Protein 3PQI (pdb70)

Sequence (202 aa):
HTSLPVRVIGVDYGSKTVTLESIVKNTEIDYPTFHDVPFMVNGGGTGRISFPIKAGDIGVVVFSSSGTLIQPCGLYPACFIPKIATATDSSEEVDSEKVIISNNKQTYASFDPNGNISVYNTQGMKIDMTPNS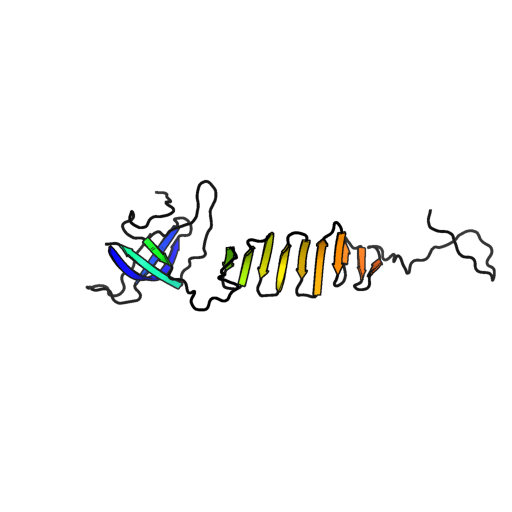IVLTDAGGGKLTLQGGTMTYKGGTVNLNGLTITPDGRMTDSGGIGLHTHTHPVRGVETGGSTVTSDKPN

Secondary structure (DSSP, 8-state):
-EEEEEEEEEEETTTTEEEEEESS-----SS-EEEEEEB--EEETTEEE-----TT-EEEEEE------S--TTTSS-EEEE----TT--TTTS-SS-EEEEETTTEEEEE-TTS-EEEEETTS-EEEEETTEEEEEETTTEEEEEETTEEEEESS-EEETTEEE-TTS-EE-TTS-BTTT------S----S------S--

Foldseek 3Di:
DDKAKWFFQFADPFQQFTKIWGPAAPVVPGIDIDGRAHEAFADDDPDGDDDDDGGGFIWMKDACVHDDDRHCPPPDRIHTDGDDDPPPPDCQQPPDFWDWDDDPQFWIWIDGPQAKIWTDGPLFFIFITHPFKTKTDDPVFKIWIDGPNDTDIAGAWDDDPQWIAGNVGWTAHNVRRTPVPDDDDDDDDDDDDDDDDDDDDD

Organism: NCBI:txid948870

Solvent-accessible surface area: 15219 Å² total; per-residue (Å²): 187,59,60,29,52,0,90,2,82,24,33,57,143,65,63,33,12,0,35,0,55,0,56,68,140,53,168,214,110,62,114,18,57,35,124,106,5,20,15,102,22,51,32,57,86,149,39,150,103,94,127,88,21,125,58,53,46,75,0,36,0,43,46,110,170,110,72,76,89,82,88,2,40,87,112,98,113,19,4,2,81,50,152,136,102,79,112,114,48,52,86,84,25,89,47,116,115,91,101,36,105,46,80,125,87,81,73,9,19,8,86,28,84,102,41,55,57,21,67,41,43,72,110,26,84,84,100,25,80,47,103,104,12,68,27,68,26,66,62,74,53,7,98,52,30,75,83,72,88,86,136,74,96,152,20,30,86,38,97,105,156,34,52,44,52,57,81,109,54,129,50,40,50,88,65,52,102,2,130,90,92,78,119,141,122,118,217,82,112,152,124,72,87,107,128,142,126,109,131,175,125,207

Nearest PDB structures (foldseek):
  3pqi-assembly1_A  TM=1.005E+00  e=4.723E-37  Bacteriophage sp.
  3pqh-assembly1_A  TM=1.001E+00  e=1.705E-16  Bacteriophage sp.
  4bxq-assembly1_A  TM=5.648E-01  e=5.176E-02  Danio rerio
  4bxp-assembly1_A  TM=5.514E-01  e=8.672E-02  Danio rerio
  4ld3-assembly1_A  TM=6.569E-01  e=1.881E-01  Danio rerio

Structure (mmCIF, N/CA/C/O backbone):
data_3PQI
#
_entry.id   3PQI
#
_cell.length_a   65.144
_cell.length_b   65.144
_cell.length_c   329.375
_cell.angle_alpha   90.00
_cell.angle_beta   90.00
_cell.angle_gamma   120.00
#
_symmetry.space_group_name_H-M   'H 3 2'
#
loop_
_entity.id
_entity.type
_entity.pdbx_description
1 polymer 'gene product 138'
2 non-polymer 'FE (III) ION'
3 non-polymer 'POTASSIUM ION'
4 water water
#
loop_
_atom_site.group_PDB
_atom_site.id
_atom_site.type_symbol
_atom_site.label_atom_id
_atom_site.label_alt_id
_atom_site.label_comp_id
_atom_site.label_asym_id
_atom_site.label_entity_id
_atom_site.label_seq_id
_atom_site.pdbx_PDB_ins_code
_atom_site.Cartn_x
_atom_site.Cartn_y
_atom_site.Cartn_z
_atom_site.occupancy
_atom_sit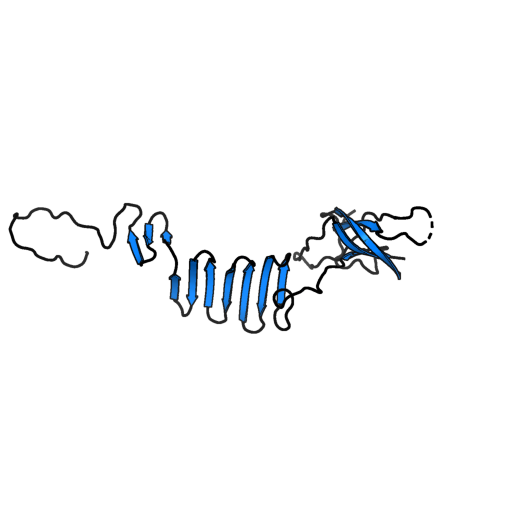e.B_iso_or_equiv
_atom_site.auth_seq_id
_atom_site.auth_comp_id
_atom_site.auth_asym_id
_atom_site.auth_atom_id
_atom_site.pdbx_PDB_model_num
ATOM 1 N N . HIS A 1 24 ? -7.509 -0.714 143.332 1.00 109.87 22 HIS A N 1
ATOM 2 C CA . HIS A 1 24 ? -8.049 -1.166 144.609 1.00 113.06 22 HIS A CA 1
ATOM 3 C C . HIS A 1 24 ? -9.269 -2.067 144.396 1.00 110.02 22 HIS A C 1
ATOM 4 O O . HIS A 1 24 ? -9.191 -3.283 144.568 1.00 108.68 22 HIS A O 1
ATOM 11 N N . THR A 1 25 ? -10.392 -1.463 144.018 1.00 106.36 23 THR A N 1
ATOM 12 C CA . THR A 1 25 ? -11.618 -2.210 143.750 1.00 100.08 23 THR A CA 1
ATOM 13 C C . THR A 1 25 ? -12.102 -1.956 142.321 1.00 90.44 23 THR A C 1
ATOM 14 O O . THR A 1 25 ? -11.826 -0.901 141.750 1.00 90.57 23 THR A O 1
ATOM 18 N N . SER A 1 26 ? -12.815 -2.919 141.743 1.00 81.14 24 SER A N 1
ATOM 19 C CA . SER A 1 26 ? -13.275 -2.786 140.361 1.00 74.65 24 SER A CA 1
ATOM 20 C C . SER A 1 26 ? -14.677 -3.349 140.132 1.00 73.87 24 SER A C 1
ATOM 21 O O . SER A 1 26 ? -15.225 -4.055 140.979 1.00 70.55 24 SER A O 1
ATOM 24 N N . LEU A 1 27 ? -15.247 -3.028 138.973 1.00 73.42 25 LEU A N 1
ATOM 25 C CA . LEU A 1 27 ? -16.592 -3.473 138.619 1.00 71.21 25 LEU A CA 1
ATOM 26 C C . LEU A 1 27 ? -16.742 -3.711 137.120 1.00 61.84 25 LEU A C 1
ATOM 27 O O . LEU A 1 27 ? -16.129 -3.017 136.312 1.00 55.90 25 LEU A O 1
ATOM 32 N N . PRO A 1 28 ? -17.562 -4.706 136.748 1.00 61.04 26 PRO A N 1
ATOM 33 C CA . PRO A 1 28 ? -17.915 -4.955 135.348 1.00 59.21 26 PRO A CA 1
ATOM 34 C C . PRO A 1 28 ? -18.813 -3.829 134.863 1.00 59.28 26 PRO A C 1
ATOM 35 O O . PRO A 1 28 ? -19.692 -3.390 135.603 1.00 63.42 26 PRO A O 1
ATOM 39 N N . VAL A 1 29 ? -18.603 -3.361 133.640 1.00 55.77 27 VAL A N 1
ATOM 40 C CA . VAL A 1 29 ? -19.287 -2.155 133.211 1.00 55.31 27 VAL A CA 1
ATOM 41 C C . VAL A 1 29 ? -19.625 -2.125 131.724 1.00 57.79 27 VAL A C 1
ATOM 42 O O . VAL A 1 29 ? -19.014 -2.822 130.910 1.00 52.63 27 VAL A O 1
ATOM 46 N N . ARG A 1 30 ? -20.618 -1.305 131.397 1.00 61.18 28 ARG A N 1
ATOM 47 C CA . ARG A 1 30 ? -21.071 -1.099 130.033 1.00 58.45 28 ARG A CA 1
ATOM 48 C C . ARG A 1 30 ? -20.831 0.355 129.647 1.00 58.73 28 ARG A C 1
ATOM 49 O O . ARG A 1 30 ? -21.061 1.263 130.448 1.00 59.85 28 ARG A O 1
ATOM 57 N N . VAL A 1 31 ? -20.363 0.579 128.424 1.00 56.12 29 VAL A N 1
ATOM 58 C CA . VAL A 1 31 ? -20.155 1.937 127.940 1.00 56.38 29 VAL A CA 1
ATOM 59 C C . VAL A 1 31 ? -21.472 2.538 127.462 1.00 59.37 29 VAL A C 1
ATOM 60 O O . VAL A 1 31 ? -22.039 2.097 126.461 1.00 56.30 29 VAL A O 1
ATOM 64 N N . ILE A 1 32 ? -21.958 3.538 128.189 1.00 62.99 30 ILE A N 1
ATOM 65 C CA . ILE A 1 32 ? -23.164 4.253 127.793 1.00 67.38 30 ILE A CA 1
ATOM 66 C C . ILE A 1 32 ? -22.847 5.238 126.677 1.00 71.58 30 ILE A C 1
ATOM 67 O O . ILE A 1 32 ? -23.522 5.274 125.647 1.00 76.22 30 ILE A O 1
ATOM 72 N N . GLY A 1 33 ? -21.816 6.045 126.897 1.00 68.68 31 GLY A N 1
ATOM 73 C CA . GLY A 1 33 ? -21.391 7.026 125.919 1.00 67.52 31 GLY A CA 1
ATOM 74 C C . GLY A 1 33 ? -19.895 7.241 125.966 1.00 68.05 31 GLY A C 1
ATOM 75 O O . GLY A 1 33 ? -19.244 6.904 126.955 1.00 64.13 31 GLY A O 1
ATOM 76 N N . VAL A 1 34 ? -19.349 7.801 124.891 1.00 71.95 32 VAL A N 1
ATOM 77 C CA . VAL A 1 34 ? -17.922 8.094 124.815 1.00 67.97 32 VAL A CA 1
ATOM 78 C C . VAL A 1 34 ? -17.670 9.554 124.454 1.00 66.41 32 VAL A C 1
ATOM 79 O O . VAL A 1 34 ? -18.377 10.132 123.630 1.00 65.85 32 VAL A O 1
ATOM 83 N N . ASP A 1 35 ? -16.655 10.140 125.081 1.00 70.11 33 ASP A N 1
ATOM 84 C CA . ASP A 1 35 ? -16.204 11.483 124.747 1.00 71.79 33 ASP A CA 1
ATOM 85 C C . ASP A 1 35 ? -14.915 11.375 123.941 1.00 68.84 33 ASP A C 1
ATOM 86 O O . ASP A 1 35 ? -13.830 11.231 124.504 1.00 63.68 33 ASP A O 1
ATOM 91 N N . TYR A 1 36 ? -15.044 11.442 122.619 1.00 68.07 34 TYR A N 1
ATOM 92 C CA . TYR A 1 36 ? -13.917 11.216 121.717 1.00 67.25 34 TYR A CA 1
A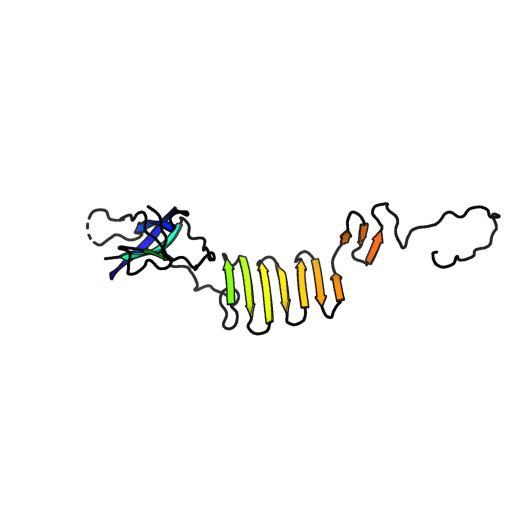TOM 93 C C . TYR A 1 36 ? -12.900 12.358 121.703 1.00 76.49 34 TYR A C 1
ATOM 94 O O . TYR A 1 36 ? -11.839 12.249 121.088 1.00 79.63 34 TYR A O 1
ATOM 103 N N . GLY A 1 37 ? -13.225 13.450 122.385 1.00 79.17 35 GLY A N 1
ATOM 104 C CA . GLY A 1 37 ? -12.305 14.566 122.498 1.00 81.41 35 GLY A CA 1
ATOM 105 C C . GLY A 1 37 ? -11.489 14.509 123.775 1.00 79.87 35 GLY A C 1
ATOM 106 O O . GLY A 1 37 ? -10.280 14.746 123.766 1.00 76.39 35 GLY A O 1
ATOM 107 N N . SER A 1 38 ? -12.157 14.182 124.878 1.00 77.21 36 SER A N 1
ATOM 108 C CA . SER A 1 38 ? -11.526 14.173 126.194 1.00 72.85 36 SER A CA 1
ATOM 109 C C . SER A 1 38 ? -10.856 12.835 126.501 1.00 75.51 36 SER A C 1
ATOM 110 O O . SER A 1 38 ? -10.111 12.718 127.477 1.00 74.63 36 SER A O 1
ATOM 113 N N . LYS A 1 39 ? -11.118 11.835 125.662 1.00 75.71 37 LYS A N 1
ATOM 114 C CA . LYS A 1 39 ? -10.691 10.464 125.931 1.00 75.08 37 LYS A CA 1
ATOM 115 C C . LYS A 1 39 ? -11.329 9.993 127.231 1.00 72.03 37 LYS A C 1
ATOM 116 O O . LYS A 1 39 ? -10.651 9.485 128.122 1.00 73.88 37 LYS A O 1
ATOM 122 N N . THR A 1 40 ? -12.642 10.170 127.326 1.00 70.78 38 THR A N 1
ATOM 123 C CA . THR A 1 40 ? -13.380 9.874 128.544 1.00 69.39 38 THR A CA 1
ATOM 124 C C . THR A 1 40 ? -14.649 9.093 128.202 1.00 69.50 38 THR A C 1
ATOM 125 O O . THR A 1 40 ? -15.184 9.231 127.104 1.00 74.49 38 THR A O 1
ATOM 129 N N . VAL A 1 41 ? -15.123 8.264 129.130 1.00 66.09 39 VAL A N 1
ATOM 130 C CA . VAL A 1 41 ? -16.341 7.488 128.895 1.00 64.49 39 VAL A CA 1
ATOM 131 C C . VAL A 1 41 ? -17.383 7.661 129.994 1.00 64.09 39 VAL A C 1
ATOM 132 O O . VAL A 1 41 ? -17.077 8.115 131.097 1.00 67.84 39 VAL A O 1
ATOM 136 N N . THR A 1 42 ? -18.620 7.298 129.672 1.00 59.19 40 THR A N 1
ATOM 137 C CA . THR A 1 42 ? -19.684 7.212 130.658 1.00 58.68 40 THR A CA 1
ATOM 138 C C . THR A 1 42 ? -20.050 5.743 130.845 1.00 60.99 40 THR A C 1
ATOM 139 O O . THR A 1 42 ? -20.328 5.027 129.881 1.00 60.53 40 THR A O 1
ATOM 143 N N . LEU A 1 43 ? -20.042 5.297 132.094 1.00 60.65 41 LEU A N 1
ATOM 144 C CA . LEU A 1 43 ? -20.143 3.878 132.386 1.00 58.09 41 LEU A CA 1
ATOM 145 C C . LEU A 1 43 ? -21.356 3.542 133.247 1.00 67.38 41 LEU A C 1
ATOM 146 O O . LEU A 1 43 ? -21.805 4.351 134.060 1.00 71.32 41 LEU A O 1
ATOM 151 N N . GLU A 1 44 ? -21.886 2.339 133.053 1.00 68.55 42 GLU A N 1
ATOM 152 C CA . GLU A 1 44 ? -22.973 1.839 133.883 1.00 70.96 42 GLU A CA 1
ATOM 153 C C . GLU A 1 44 ? -22.675 0.418 134.363 1.00 70.53 42 GLU A C 1
ATOM 154 O O . GLU A 1 44 ? -22.457 -0.494 133.559 1.00 63.97 42 GLU A O 1
ATOM 160 N N . SER A 1 45 ? -22.652 0.245 135.680 1.00 71.58 43 SER A N 1
ATOM 161 C CA . SER A 1 45 ? -22.448 -1.065 136.280 1.00 72.04 43 SER A CA 1
ATOM 162 C C . SER A 1 45 ? -23.454 -2.056 135.706 1.00 71.72 43 SER A C 1
ATOM 163 O O . SER A 1 45 ? -24.631 -1.730 135.538 1.00 73.11 43 SER A O 1
ATOM 166 N N . ILE A 1 46 ? -22.993 -3.262 135.390 1.00 68.67 44 ILE A N 1
ATOM 167 C CA . ILE A 1 46 ? -23.883 -4.275 134.836 1.00 70.53 44 ILE A CA 1
ATOM 168 C C . ILE A 1 46 ? -24.384 -5.240 135.909 1.00 64.84 44 ILE A C 1
ATOM 169 O O . ILE A 1 46 ? -25.315 -6.015 135.675 1.00 58.43 44 ILE A O 1
ATOM 174 N N . VAL A 1 47 ? -23.763 -5.184 137.084 1.00 61.21 45 VAL A N 1
ATOM 175 C CA . VAL A 1 47 ? -24.234 -5.945 138.235 1.00 67.68 45 VAL A CA 1
ATOM 176 C C . VAL A 1 47 ? -24.614 -4.994 139.364 1.00 70.50 45 VAL A C 1
ATOM 177 O O . VAL A 1 47 ? -24.253 -3.817 139.340 1.00 65.31 45 VAL A O 1
ATOM 181 N N . LYS A 1 48 ? -25.346 -5.509 140.348 1.00 72.47 46 LYS A N 1
ATOM 182 C CA . LYS A 1 48 ? -25.777 -4.708 141.488 1.00 73.54 46 LYS A CA 1
ATOM 183 C C . LYS A 1 48 ? -24.614 -4.455 142.447 1.00 82.10 46 LYS A C 1
ATOM 184 O O . LYS A 1 48 ? -23.937 -5.390 142.873 1.00 82.51 46 LYS A O 1
ATOM 190 N N . ASN A 1 49 ? -24.391 -3.188 142.787 1.00 92.46 47 ASN A N 1
ATOM 191 C CA . ASN A 1 49 ? -23.273 -2.799 143.646 1.00 100.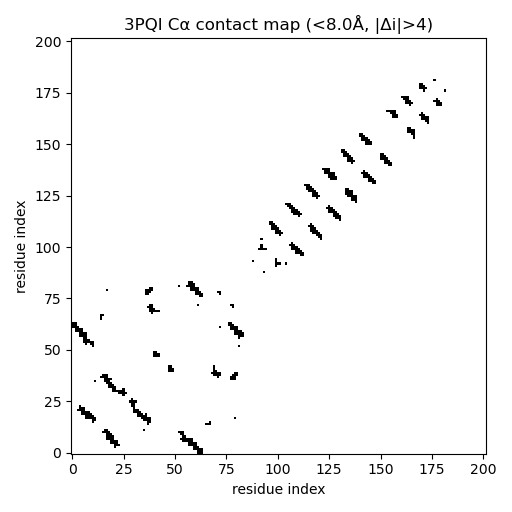75 47 ASN A CA 1
ATOM 192 C C . ASN A 1 49 ? -23.543 -3.028 145.134 1.00 103.49 47 ASN A C 1
ATOM 193 O O . ASN A 1 49 ? -24.648 -2.775 145.618 1.00 101.31 47 ASN A O 1
ATOM 198 N N . THR A 1 50 ? -22.521 -3.501 145.847 1.00 106.53 48 THR A N 1
ATOM 199 C CA . THR A 1 50 ? -22.593 -3.736 147.291 1.00 106.37 48 THR A CA 1
ATOM 200 C C . THR A 1 50 ? -23.966 -4.212 147.754 1.00 106.25 48 THR A C 1
ATOM 201 O O . THR A 1 50 ? -24.485 -3.742 148.766 1.00 107.55 48 THR A O 1
ATOM 205 N N . GLU A 1 56 ? -28.051 1.080 148.159 1.00 129.89 54 GLU A N 1
ATOM 206 C CA . GLU A 1 56 ? -28.681 2.296 147.660 1.00 132.01 54 GLU A CA 1
ATOM 207 C C . GLU A 1 56 ? -28.169 2.641 146.257 1.00 135.22 54 GLU A C 1
ATOM 208 O O . GLU A 1 56 ? -26.983 2.921 146.080 1.00 136.90 54 GLU A O 1
ATOM 214 N N . ILE A 1 57 ? -29.080 2.595 145.282 1.00 133.77 55 ILE A N 1
ATOM 215 C CA . ILE A 1 57 ? -28.829 2.895 143.859 1.00 128.12 55 ILE A CA 1
ATOM 216 C C . ILE A 1 57 ? -28.956 1.663 142.949 1.00 120.75 55 ILE A C 1
ATOM 217 O O . ILE A 1 57 ? -29.736 1.675 141.994 1.00 120.41 55 ILE A O 1
ATOM 222 N N . ASP A 1 58 ? -28.194 0.613 143.257 1.00 112.84 56 ASP A N 1
ATOM 223 C CA . ASP A 1 58 ? -28.177 -0.644 142.493 1.00 104.61 56 ASP A CA 1
ATOM 224 C C . ASP A 1 58 ? -27.238 -0.646 141.279 1.00 91.69 56 ASP A C 1
ATOM 225 O O . ASP A 1 58 ? -26.258 -1.389 141.260 1.00 89.80 56 ASP A O 1
ATOM 230 N N . TYR A 1 59 ? -27.537 0.168 140.270 1.00 84.05 57 TYR A N 1
ATOM 231 C CA . TYR A 1 59 ? -26.683 0.256 139.084 1.00 76.83 57 TYR A CA 1
ATOM 232 C C . TYR A 1 59 ? -26.035 1.630 138.963 1.00 75.96 57 TYR A C 1
ATOM 233 O O . TYR A 1 59 ? -26.515 2.487 138.221 1.00 78.97 57 TYR A O 1
ATOM 242 N N . PRO A 1 60 ? -24.931 1.839 139.693 1.00 73.84 58 PRO A N 1
ATOM 243 C CA . PRO A 1 60 ? -24.217 3.121 139.729 1.00 78.28 58 PRO A CA 1
ATOM 244 C C . PRO A 1 60 ? -23.615 3.511 138.380 1.00 78.12 58 PRO A C 1
ATOM 245 O O . PRO A 1 60 ? -23.184 2.648 137.612 1.00 72.57 58 PRO A O 1
ATOM 249 N N . THR A 1 61 ? -23.593 4.812 138.105 1.00 75.25 59 THR A N 1
ATOM 250 C CA . THR A 1 61 ? -23.019 5.336 136.873 1.00 74.40 59 THR A CA 1
ATOM 251 C C . THR A 1 61 ? -21.749 6.129 137.172 1.00 75.11 59 THR A C 1
ATOM 252 O O . THR A 1 61 ? -21.594 6.681 138.261 1.00 79.42 59 THR A O 1
ATOM 256 N N . PHE A 1 62 ? -20.837 6.167 136.207 1.00 72.18 60 PHE A N 1
ATOM 257 C CA . PHE A 1 62 ? -19.573 6.872 136.371 1.00 69.76 60 PHE A CA 1
ATOM 258 C C . PHE A 1 62 ? -19.341 7.790 135.179 1.00 68.83 60 PHE A C 1
ATOM 259 O O . PHE A 1 62 ? -19.495 7.378 134.029 1.00 69.12 60 PHE A O 1
ATOM 267 N N . HIS A 1 63 ? -18.970 9.035 135.457 1.00 69.28 61 HIS A N 1
ATOM 268 C CA . HIS A 1 63 ? -18.865 10.045 134.410 1.00 72.58 61 HIS A CA 1
ATOM 269 C C . HIS A 1 63 ? -17.443 10.558 134.216 1.00 73.56 61 HIS A C 1
ATOM 270 O O . HIS A 1 63 ? -16.623 10.536 135.136 1.00 69.90 61 HIS A O 1
ATOM 277 N N . ASP A 1 64 ? -17.170 11.020 133.000 1.00 74.38 62 ASP A N 1
ATOM 278 C CA . ASP A 1 64 ? -15.869 11.566 132.633 1.00 75.98 62 ASP A CA 1
ATOM 279 C C . ASP A 1 64 ? -14.713 10.712 133.147 1.00 72.99 62 ASP A C 1
ATOM 280 O O . ASP A 1 64 ? -13.717 11.232 133.652 1.00 72.73 62 ASP A O 1
ATOM 285 N N . VAL A 1 65 ? -14.854 9.397 133.008 1.00 66.46 63 VAL A N 1
ATOM 286 C CA . VAL A 1 65 ? -13.797 8.474 133.398 1.00 66.21 63 VAL A CA 1
ATOM 287 C C . VAL A 1 65 ? -12.917 8.123 132.199 1.00 70.82 63 VAL A C 1
ATOM 288 O O . VAL A 1 65 ? -13.417 7.709 131.155 1.00 71.77 63 VAL A O 1
ATOM 292 N N . PRO A 1 66 ? -11.597 8.306 132.351 1.00 72.29 64 PRO A N 1
ATOM 293 C CA . PRO A 1 66 ? -10.629 8.196 131.256 1.00 72.58 64 PRO A CA 1
ATOM 294 C C . PRO A 1 66 ? -10.182 6.766 130.976 1.00 73.79 64 PRO A C 1
ATOM 295 O O . PRO A 1 66 ? -10.486 5.848 131.738 1.00 74.58 64 PRO A O 1
ATOM 299 N N . PHE A 1 67 ? -9.446 6.596 129.882 1.00 72.65 65 PHE A N 1
ATOM 300 C CA . PHE A 1 67 ? -8.898 5.300 129.506 1.00 70.35 65 PHE A CA 1
ATOM 301 C C . PHE A 1 67 ? -7.515 5.456 128.875 1.00 72.93 65 PHE A C 1
ATOM 302 O O . PHE A 1 67 ? -7.150 6.541 128.423 1.00 77.24 65 PHE A O 1
ATOM 310 N N . MET A 1 68 ? -6.751 4.368 128.852 1.00 72.74 66 MET A N 1
ATOM 311 C CA . MET A 1 68 ? -5.420 4.377 128.255 1.00 65.08 66 MET A CA 1
ATOM 312 C C . MET A 1 68 ? -5.468 4.549 126.738 1.00 66.82 66 MET A C 1
ATOM 313 O O . MET A 1 68 ? -6.237 3.878 126.049 1.00 69.62 66 MET A O 1
ATOM 318 N N . VAL A 1 69 ? -4.636 5.448 126.221 1.00 66.52 67 VAL A N 1
ATOM 319 C CA . VAL A 1 69 ? -4.454 5.575 124.779 1.00 67.51 67 VAL A CA 1
ATOM 320 C C . VAL A 1 69 ? -2.996 5.333 124.413 1.00 65.91 67 VAL A C 1
ATOM 321 O O . VAL A 1 69 ? -2.099 5.565 125.222 1.00 65.45 67 VAL A O 1
ATOM 325 N N . ASN A 1 70 ? -2.760 4.846 123.201 1.00 69.73 68 ASN A N 1
ATOM 326 C CA . ASN A 1 70 ? -1.397 4.619 122.740 1.00 69.30 68 ASN A CA 1
ATOM 327 C C . ASN A 1 70 ? -0.872 5.813 121.949 1.00 63.50 68 ASN A C 1
ATOM 328 O O . ASN A 1 70 ? -1.498 6.265 120.989 1.00 48.46 68 ASN A O 1
ATOM 333 N N . GLY A 1 71 ? 0.276 6.333 122.367 1.00 54.09 69 GLY A N 1
ATOM 334 C CA . GLY A 1 71 ? 0.876 7.459 121.685 1.00 53.82 69 GLY A CA 1
ATOM 335 C C . GLY A 1 71 ? 2.111 8.007 122.367 1.00 55.73 69 GLY A C 1
ATOM 336 O O . GLY A 1 71 ? 2.510 7.547 123.438 1.00 55.19 69 GLY A O 1
ATOM 337 N N . GLY A 1 72 ? 2.713 9.003 121.727 1.00 46.95 70 GLY A N 1
ATOM 338 C CA . GLY A 1 72 ? 3.906 9.659 122.223 1.00 46.34 70 GLY A CA 1
ATOM 339 C C . GLY A 1 72 ? 4.329 10.674 121.186 1.00 55.71 70 GLY A C 1
ATOM 340 O O . GLY A 1 72 ? 4.337 10.372 119.992 1.00 47.96 70 GLY A O 1
ATOM 341 N N . GLY A 1 73 ? 4.669 11.879 121.631 1.00 54.13 71 GLY A N 1
ATOM 342 C CA . GLY A 1 73 ? 4.956 12.961 120.709 1.00 52.54 71 GLY A CA 1
ATOM 343 C C . GLY A 1 73 ? 3.720 13.248 119.882 1.00 49.04 71 GLY A C 1
ATOM 344 O O . GLY A 1 73 ? 2.604 13.220 120.401 1.00 55.19 71 GLY A O 1
ATOM 345 N N . THR A 1 74 ? 3.915 13.501 118.592 1.00 41.98 72 THR A N 1
ATOM 346 C CA . THR A 1 74 ? 2.807 13.793 117.683 1.00 44.47 72 THR A CA 1
ATOM 347 C C . THR A 1 74 ? 2.056 12.541 117.210 1.00 48.41 72 THR A C 1
ATOM 348 O O . THR A 1 74 ? 0.987 12.640 116.605 1.00 45.61 72 THR A O 1
ATOM 352 N N . GLY A 1 75 ? 2.611 11.367 117.488 1.00 49.73 73 GLY A N 1
ATOM 353 C CA . GLY A 1 75 ? 2.044 10.131 116.977 1.00 52.52 73 GLY A CA 1
ATOM 354 C C . GLY A 1 75 ? 1.075 9.436 117.913 1.00 47.71 73 GLY A C 1
ATOM 355 O O . GLY A 1 75 ? 1.097 9.653 119.124 1.00 49.30 73 GLY A O 1
ATOM 356 N N . ARG A 1 76 ? 0.217 8.591 117.354 1.00 41.99 74 ARG A N 1
ATOM 357 C CA . ARG A 1 76 ? -0.721 7.836 118.176 1.00 54.59 74 ARG A CA 1
ATOM 358 C C . ARG A 1 76 ? -1.454 6.725 117.435 1.00 50.62 74 ARG A C 1
ATOM 359 O O . ARG A 1 76 ? -1.480 6.681 116.204 1.00 49.30 74 ARG A O 1
ATOM 367 N N . ILE A 1 77 ? -2.044 5.822 118.208 1.00 52.44 75 ILE A N 1
ATOM 368 C CA . ILE A 1 77 ? -2.897 4.778 117.662 1.00 52.79 75 ILE A CA 1
ATOM 369 C C . ILE A 1 77 ? -4.235 4.774 118.385 1.00 48.04 75 ILE A C 1
ATOM 370 O O . ILE A 1 77 ? -4.303 4.558 119.597 1.00 52.06 75 ILE A O 1
ATOM 375 N N . SER A 1 78 ? -5.300 5.022 117.635 1.00 43.94 76 SER A N 1
ATOM 376 C CA . SER A 1 78 ? -6.638 5.096 118.209 1.00 42.00 76 SER A CA 1
ATOM 377 C C . SER A 1 78 ? -7.439 3.806 117.980 1.00 38.58 76 SER A C 1
ATOM 378 O O . SER A 1 78 ? -7.482 3.279 116.865 1.00 35.17 76 SER A O 1
ATOM 381 N N . PHE A 1 79 ? -8.054 3.301 119.049 1.00 40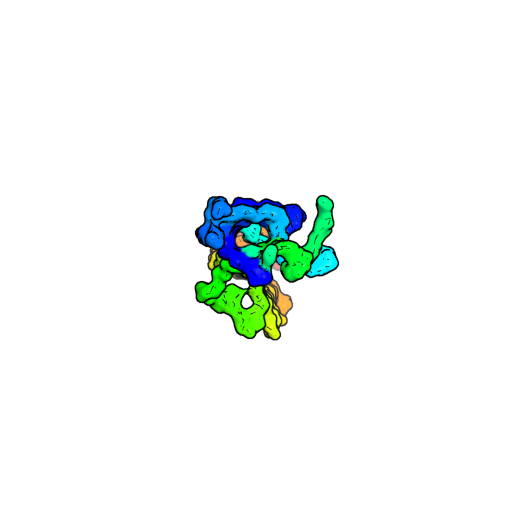.23 77 PHE A N 1
ATOM 382 C CA . PHE A 1 79 ? -8.928 2.125 118.980 1.00 43.19 77 PHE A CA 1
ATOM 383 C C . PHE A 1 79 ? -10.400 2.516 119.150 1.00 43.43 77 PHE A C 1
ATOM 384 O O . PHE A 1 79 ? -10.716 3.418 119.924 1.00 46.91 77 PHE A O 1
ATOM 392 N N . PRO A 1 80 ? -11.305 1.829 118.434 1.00 44.69 78 PRO A N 1
ATOM 393 C CA . PRO A 1 80 ? -12.727 2.197 118.375 1.00 41.28 78 PRO A CA 1
ATOM 394 C C . PRO A 1 80 ? -13.557 1.795 119.599 1.00 48.95 78 PRO A C 1
ATOM 395 O O . PRO A 1 80 ? -14.484 0.996 119.470 1.00 57.40 78 PRO A O 1
ATOM 399 N N . ILE A 1 81 ? -13.234 2.339 120.766 1.00 50.07 79 ILE A N 1
ATOM 400 C CA . ILE A 1 81 ? -14.062 2.138 121.952 1.00 51.33 79 ILE A CA 1
ATOM 401 C C . ILE A 1 81 ? -15.374 2.901 121.776 1.00 52.93 79 ILE A C 1
ATOM 402 O O . ILE A 1 81 ? -15.367 4.107 121.527 1.00 52.88 79 ILE A O 1
ATOM 407 N N . LYS A 1 82 ? -16.497 2.199 121.892 1.00 54.35 80 LYS A N 1
ATOM 408 C CA . LYS A 1 82 ? -17.794 2.818 121.627 1.00 62.87 80 LYS A CA 1
ATOM 409 C C . LYS A 1 82 ? -18.910 2.332 122.552 1.00 59.47 80 LYS A C 1
ATOM 410 O O . LYS A 1 82 ? -18.778 1.309 123.226 1.00 53.52 80 LYS A O 1
ATOM 416 N N . ALA A 1 83 ? -20.010 3.082 122.563 1.00 56.25 81 ALA A N 1
ATOM 417 C CA . ALA A 1 83 ? -21.183 2.750 123.366 1.00 50.93 81 ALA A CA 1
ATOM 418 C C . ALA A 1 83 ? -21.654 1.336 123.069 1.00 52.36 81 ALA A C 1
ATOM 419 O O . ALA A 1 83 ? -21.815 0.958 121.909 1.00 56.50 81 ALA A O 1
ATOM 421 N N . GLY A 1 84 ? -21.876 0.559 124.123 1.00 51.69 82 GLY A N 1
ATOM 422 C CA . GLY A 1 84 ? -22.248 -0.835 123.978 1.00 46.15 82 GLY A CA 1
ATOM 423 C C . GLY A 1 84 ? -21.118 -1.735 124.430 1.00 55.38 82 GLY A C 1
ATOM 424 O O . GLY A 1 84 ? -21.342 -2.876 124.834 1.00 61.45 82 GLY A O 1
ATOM 425 N N . ASP A 1 85 ? -19.898 -1.212 124.364 1.00 57.37 83 ASP A N 1
ATOM 426 C CA . ASP A 1 85 ? -18.712 -1.965 124.755 1.00 57.40 83 ASP A CA 1
ATOM 427 C C . ASP A 1 85 ? -18.715 -2.346 126.234 1.00 57.06 83 ASP A C 1
ATOM 428 O O . ASP A 1 85 ? -19.276 -1.643 127.073 1.00 53.92 83 ASP A O 1
ATOM 433 N N . ILE A 1 86 ? -18.077 -3.469 126.540 1.00 57.82 84 ILE A N 1
ATOM 434 C CA . ILE A 1 86 ? -17.939 -3.940 127.909 1.00 58.23 84 ILE A CA 1
ATOM 435 C C . ILE A 1 86 ? -16.498 -3.769 128.394 1.00 55.52 84 ILE A C 1
ATOM 436 O O . ILE A 1 86 ? -15.548 -3.767 127.602 1.00 46.26 84 ILE A O 1
ATOM 441 N N . GLY A 1 87 ? -16.340 -3.619 129.701 1.00 52.17 85 GLY A N 1
ATOM 442 C CA . GLY A 1 87 ? -15.024 -3.477 130.289 1.00 52.00 85 GLY A CA 1
ATOM 443 C C . GLY A 1 87 ? -15.111 -3.455 131.798 1.00 58.31 85 GLY A C 1
ATOM 444 O O . GLY A 1 87 ? -16.052 -3.989 132.385 1.00 56.17 85 GLY A O 1
ATOM 445 N N . VAL A 1 88 ? -14.128 -2.830 132.430 1.00 61.37 86 VAL A N 1
ATOM 446 C CA . VAL A 1 88 ? -14.098 -2.750 133.881 1.00 65.29 86 VAL A CA 1
ATOM 447 C C . VAL A 1 88 ? -13.555 -1.410 134.346 1.00 62.61 86 VAL A C 1
ATOM 448 O O . VAL A 1 88 ? -12.507 -0.962 133.888 1.00 68.14 86 VAL A O 1
ATOM 452 N N . VAL A 1 89 ? -14.276 -0.767 135.254 1.00 64.05 87 VAL A N 1
ATOM 453 C CA . VAL A 1 89 ? -13.772 0.447 135.878 1.00 69.80 87 VAL A CA 1
ATOM 454 C C . VAL A 1 89 ? -13.019 0.090 137.156 1.00 74.73 87 VAL A C 1
ATOM 455 O O . VAL A 1 89 ? -13.451 -0.770 137.930 1.00 73.97 87 VAL A O 1
ATOM 459 N N . VAL A 1 90 ? -11.882 0.745 137.363 1.00 72.43 88 VAL A N 1
ATOM 460 C CA . VAL A 1 90 ? -11.078 0.507 138.552 1.00 72.25 88 VAL A CA 1
ATOM 461 C C . VAL A 1 90 ? -10.955 1.795 139.353 1.00 74.03 88 VAL A C 1
ATOM 462 O O . VAL A 1 90 ? -10.845 2.877 138.781 1.00 68.42 88 VAL A O 1
ATOM 466 N N . PHE A 1 91 ? -10.984 1.671 140.676 1.00 88.21 89 PHE A N 1
ATOM 467 C CA . PHE A 1 91 ? -10.931 2.825 141.571 1.00 101.21 89 PHE A CA 1
ATOM 468 C C . PHE A 1 91 ? -10.661 2.426 143.020 1.00 114.15 89 PHE A C 1
ATOM 469 O O . PHE A 1 91 ? -9.975 1.437 143.283 1.00 115.31 89 PHE A O 1
ATOM 477 N N . SER A 1 92 ? -11.203 3.205 143.952 1.00 123.09 90 SER A N 1
ATOM 478 C CA . SER A 1 92 ? -10.998 2.967 145.377 1.00 126.80 90 SER A CA 1
ATOM 479 C C . SER A 1 92 ? -11.957 3.799 146.224 1.00 129.00 90 SER A C 1
ATOM 480 O O . SER A 1 92 ? -12.334 4.908 145.844 1.00 129.34 90 SER A O 1
ATOM 483 N N . SER A 1 108 ? -10.864 21.701 131.870 1.00 142.15 106 SER A N 1
ATOM 484 C CA . SER A 1 108 ? -9.474 21.917 131.483 1.00 140.89 106 SER A CA 1
ATOM 485 C C . SER A 1 108 ? -9.130 21.147 130.210 1.00 136.85 106 SER A C 1
ATOM 486 O O . SER A 1 108 ? -9.929 21.093 129.274 1.00 137.14 106 SER A O 1
ATOM 489 N N . SER A 1 109 ? -7.941 20.551 130.182 1.00 131.02 107 SER A N 1
ATOM 490 C CA . SER A 1 109 ? -7.489 19.800 129.013 1.00 122.46 107 SER A CA 1
ATOM 491 C C . SER A 1 109 ? -6.379 18.803 129.359 1.00 116.58 107 SER A C 1
ATOM 492 O O . SER A 1 109 ? -5.471 19.114 130.132 1.00 107.49 107 SER A O 1
ATOM 495 N N . GLY A 1 110 ? -6.462 17.607 128.781 1.00 118.26 108 GLY A N 1
ATOM 496 C CA . GLY A 1 110 ? -5.482 16.560 129.021 1.00 116.70 108 GLY A CA 1
ATOM 497 C C . GLY A 1 110 ? -4.419 16.507 127.939 1.00 114.08 108 GLY A C 1
ATOM 498 O O . GLY A 1 110 ? -4.011 17.544 127.414 1.00 116.24 108 GLY A O 1
ATOM 499 N N . THR A 1 111 ? -3.965 15.301 127.603 1.00 108.35 109 THR A N 1
ATOM 500 C CA . THR A 1 111 ? -4.440 14.077 128.244 1.00 108.63 109 THR A CA 1
ATOM 501 C C . THR A 1 111 ? -3.309 13.055 128.419 1.00 99.47 109 THR A C 1
ATOM 502 O O . THR A 1 111 ? -2.442 12.910 127.555 1.00 89.95 109 THR A O 1
ATOM 506 N N . LEU A 1 112 ? -3.331 12.348 129.545 1.00 100.26 110 LEU A N 1
ATOM 507 C CA . LEU A 1 112 ? -2.297 11.369 129.868 1.00 101.66 110 LEU A CA 1
ATOM 508 C C . LEU A 1 112 ? -2.593 10.014 129.218 1.00 100.14 110 LEU A C 1
ATOM 509 O O . LEU A 1 112 ? -3.735 9.552 129.225 1.00 103.05 110 LEU A O 1
ATOM 514 N N . ILE A 1 113 ? -1.563 9.377 128.664 1.00 97.78 111 ILE A N 1
ATOM 515 C CA . ILE A 1 113 ? -1.749 8.120 127.932 1.00 91.33 111 ILE A CA 1
ATOM 516 C C . ILE A 1 113 ? -2.004 6.908 128.835 1.00 81.06 111 ILE A C 1
ATOM 517 O O . ILE A 1 113 ? -2.739 5.999 128.458 1.00 75.74 111 ILE A O 1
ATOM 522 N N . GLN A 1 114 ? -1.395 6.893 130.017 1.00 82.41 112 GLN A N 1
ATOM 523 C CA . GLN A 1 114 ? -1.658 5.842 130.999 1.00 86.87 112 GLN A CA 1
ATOM 524 C C . GLN A 1 114 ? -2.137 6.452 132.317 1.00 87.27 112 GLN A C 1
ATOM 525 O O . GLN A 1 114 ? -1.327 6.852 133.156 1.00 78.82 112 GLN A O 1
ATOM 531 N N . PRO A 1 115 ? -3.466 6.517 132.500 1.00 93.61 113 PRO A N 1
ATOM 532 C CA . PRO A 1 115 ? -4.084 7.217 133.628 1.00 95.90 113 PRO A CA 1
ATOM 533 C C . PRO A 1 115 ? -4.379 6.312 134.824 1.00 94.47 113 PRO A C 1
ATOM 534 O O . PRO A 1 115 ? -4.739 6.814 135.890 1.00 94.09 113 PRO A O 1
ATOM 538 N N . CYS A 1 116 ? -4.229 5.002 134.650 1.00 90.80 114 CYS A N 1
ATOM 539 C CA . CYS A 1 116 ? -4.522 4.058 135.722 1.00 91.41 114 CYS A CA 1
ATOM 540 C C . CYS A 1 116 ? -3.503 4.136 136.852 1.00 95.82 114 CYS A C 1
ATOM 541 O O . CYS A 1 116 ? -2.303 4.288 136.614 1.00 97.86 114 CYS A O 1
ATOM 544 N N . GLY A 1 117 ? -3.997 4.034 138.082 1.00 97.67 115 GLY A N 1
ATOM 545 C CA . GLY A 1 117 ? -3.149 4.112 139.255 1.00 102.62 115 GLY A CA 1
ATOM 546 C C . GLY A 1 117 ? -2.987 5.531 139.764 1.00 108.02 115 GLY A C 1
ATOM 547 O O . GLY A 1 117 ? -2.815 5.749 140.964 1.00 110.04 115 GLY A O 1
ATOM 548 N N . LEU A 1 118 ? -3.044 6.500 138.852 1.00 109.93 116 LEU A N 1
ATOM 549 C CA . LEU A 1 118 ? -2.842 7.902 139.213 1.00 112.47 116 LEU A CA 1
ATOM 550 C C . LEU A 1 118 ? -4.102 8.761 139.043 1.00 110.08 116 LEU A C 1
ATOM 551 O O . LEU A 1 118 ? -4.109 9.945 139.382 1.00 107.21 116 LEU A O 1
ATOM 556 N N . TYR A 1 119 ? -5.158 8.156 138.509 1.00 108.60 117 TYR A N 1
ATOM 557 C CA . TYR A 1 119 ? -6.474 8.785 138.482 1.00 104.76 117 TYR A CA 1
ATOM 558 C C . TYR A 1 119 ? -7.376 8.081 139.488 1.00 101.52 117 TYR A C 1
ATOM 559 O O . TYR A 1 119 ? -7.181 6.899 139.775 1.00 100.58 117 TYR A O 1
ATOM 568 N N . PRO A 1 120 ? -8.369 8.804 140.028 1.00 99.22 118 PRO A N 1
ATOM 569 C CA . PRO A 1 120 ? -9.296 8.203 140.996 1.00 96.05 118 PRO A CA 1
ATOM 570 C C . PRO A 1 120 ? -10.066 7.029 140.391 1.00 88.11 118 PRO A C 1
ATOM 571 O O . PRO A 1 120 ? -10.639 6.224 141.126 1.00 82.40 118 PRO A O 1
ATOM 575 N N . ALA A 1 121 ? -10.063 6.943 139.062 1.00 84.08 119 ALA A N 1
ATOM 576 C CA . ALA A 1 121 ? -10.716 5.853 138.344 1.00 73.74 119 ALA A CA 1
ATOM 577 C C . ALA A 1 121 ? -10.338 5.859 136.864 1.00 72.59 119 ALA A C 1
ATOM 578 O O . ALA A 1 121 ? -10.014 6.905 136.299 1.00 73.09 119 ALA A O 1
ATOM 580 N N . CYS A 1 122 ? -10.376 4.685 136.240 1.00 72.05 120 CYS A N 1
ATOM 581 C CA . CYS A 1 122 ? -10.146 4.579 134.801 1.00 75.02 120 CYS A CA 1
ATOM 582 C C . CYS A 1 122 ? -10.885 3.386 134.196 1.00 73.18 120 CYS A C 1
ATOM 583 O O . CYS A 1 122 ? -11.273 2.455 134.905 1.00 71.29 120 CYS A O 1
ATOM 586 N N . PHE A 1 123 ? -11.084 3.426 132.882 1.00 69.29 121 PHE A N 1
ATOM 587 C CA . PHE A 1 123 ? -11.797 2.364 132.183 1.00 60.63 121 PHE A CA 1
ATOM 588 C C . PHE A 1 123 ? -10.859 1.421 131.429 1.00 61.15 121 PHE A C 1
ATOM 589 O O . PHE A 1 123 ? -9.914 1.854 130.766 1.00 60.80 121 PHE A O 1
ATOM 597 N N . ILE A 1 124 ? -11.127 0.125 131.540 1.00 57.24 122 ILE A N 1
ATOM 598 C CA . ILE A 1 124 ? -10.330 -0.874 130.849 1.00 54.55 122 ILE A CA 1
ATOM 599 C C . ILE A 1 124 ? -11.232 -1.789 130.030 1.00 52.65 122 ILE A C 1
ATOM 600 O O . ILE A 1 124 ? -12.032 -2.539 130.588 1.00 50.07 122 ILE A O 1
ATOM 605 N N . PRO A 1 125 ? -11.109 -1.722 128.695 1.00 52.35 123 PRO A N 1
ATOM 606 C CA . PRO A 1 125 ? -11.905 -2.572 127.804 1.00 52.26 123 PRO A CA 1
ATOM 607 C C . PRO A 1 125 ? -11.623 -4.052 128.041 1.00 55.07 123 PRO A C 1
ATOM 608 O O . PRO A 1 125 ? -10.471 -4.453 128.213 1.00 50.77 123 PRO A O 1
ATOM 612 N N . LYS A 1 126 ? -12.680 -4.854 128.064 1.00 63.40 124 LYS A N 1
ATOM 613 C CA . LYS A 1 126 ? -12.535 -6.295 128.187 1.00 72.32 124 LYS A CA 1
ATOM 614 C C . LYS A 1 126 ? -12.938 -6.934 126.864 1.00 79.47 124 LYS A C 1
ATOM 615 O O . LYS A 1 126 ? -14.042 -7.462 126.725 1.00 83.51 124 LYS A O 1
ATOM 621 N N . ILE A 1 127 ? -12.030 -6.870 125.894 1.00 82.40 125 ILE A N 1
ATOM 622 C CA . ILE A 1 127 ? -12.301 -7.328 124.534 1.00 83.74 125 ILE A CA 1
ATOM 623 C C . ILE A 1 127 ? -12.230 -8.850 124.403 1.00 87.79 125 ILE A C 1
ATOM 624 O O . ILE A 1 127 ? -11.516 -9.517 125.150 1.00 86.71 125 ILE A O 1
ATOM 629 N N . ALA A 1 128 ? -12.983 -9.391 123.449 1.00 93.81 126 ALA A N 1
ATOM 630 C CA . ALA A 1 128 ? -13.015 -10.831 123.219 1.00 94.41 126 ALA A CA 1
ATOM 631 C C . ALA A 1 128 ? -11.844 -11.273 122.349 1.00 91.77 126 ALA A C 1
ATOM 632 O O . ALA A 1 128 ? -11.536 -10.642 121.333 1.00 83.01 126 ALA A O 1
ATOM 634 N N . THR A 1 129 ? -11.194 -12.361 122.753 1.00 94.10 127 THR A N 1
ATOM 635 C CA . THR A 1 129 ? -10.041 -12.871 122.022 1.00 96.41 127 THR A CA 1
ATOM 636 C C . THR A 1 129 ? -10.053 -14.398 121.933 1.00 96.95 127 THR A C 1
ATOM 637 O O . THR A 1 129 ? -9.285 -14.992 121.173 1.00 97.47 127 THR A O 1
ATOM 641 N N . ALA A 1 130 ? -10.933 -15.025 122.706 1.00 93.07 128 ALA A N 1
ATOM 642 C CA . ALA A 1 130 ? -10.993 -16.482 122.778 1.00 92.70 128 ALA A CA 1
ATOM 643 C C . ALA A 1 130 ? -11.204 -17.147 121.415 1.00 95.49 128 ALA A C 1
ATOM 644 O O . ALA A 1 130 ? -10.739 -18.264 121.185 1.00 96.39 128 ALA A O 1
ATOM 646 N N . THR A 1 131 ? -11.897 -16.456 120.514 1.00 96.43 129 THR A N 1
ATOM 647 C CA . THR A 1 131 ? -12.247 -17.027 119.213 1.00 98.44 129 THR A CA 1
ATOM 648 C C . THR A 1 131 ? -11.240 -16.657 118.121 1.00 97.88 129 THR A C 1
ATOM 649 O O . THR A 1 131 ? -11.460 -16.929 116.938 1.00 94.82 129 THR A O 1
ATOM 653 N N . ASP A 1 132 ? -10.130 -16.048 118.526 1.00 98.39 130 ASP A N 1
ATOM 654 C CA . ASP A 1 132 ? -9.113 -15.599 117.578 1.00 97.18 130 ASP A CA 1
ATOM 655 C C . ASP A 1 132 ? -8.548 -16.717 116.710 1.00 94.85 130 ASP A C 1
ATOM 656 O O . ASP A 1 132 ? -8.212 -17.798 117.199 1.00 94.80 130 ASP A O 1
ATOM 661 N N . SER A 1 133 ? -8.450 -16.439 115.414 1.00 91.00 131 SER A N 1
ATOM 662 C CA . SER A 1 133 ? -7.794 -17.338 114.480 1.00 90.33 131 SER A CA 1
ATOM 663 C C . SER A 1 133 ? -6.336 -16.926 114.352 1.00 90.50 131 SER A C 1
ATOM 664 O O . SER A 1 133 ? -5.905 -15.939 114.953 1.00 86.65 131 SER A O 1
ATOM 667 N N . SER A 1 134 ? -5.581 -17.678 113.559 1.00 92.29 132 SER A N 1
ATOM 668 C CA . SER A 1 134 ? -4.172 -17.380 113.346 1.00 88.66 132 SER A CA 1
ATOM 669 C C . SER A 1 134 ? -4.004 -16.040 112.629 1.00 85.28 132 SER A C 1
ATOM 670 O O . SER A 1 134 ? -2.890 -15.524 112.507 1.00 84.76 132 SER A O 1
ATOM 673 N N . GLU A 1 135 ? -5.115 -15.475 112.164 1.00 78.75 133 GLU A N 1
ATOM 674 C CA . GLU A 1 135 ? -5.074 -14.218 111.419 1.00 69.28 133 GLU A CA 1
ATOM 675 C C . GLU A 1 135 ? -5.085 -12.980 112.310 1.00 57.79 133 GLU A C 1
ATOM 676 O O . GLU A 1 135 ? -4.550 -11.942 111.935 1.00 53.77 133 GLU A O 1
ATOM 682 N N . GLU A 1 136 ? -5.690 -13.085 113.487 1.00 57.54 134 GLU A N 1
ATOM 683 C CA . GLU A 1 136 ? -5.725 -11.949 114.402 1.00 64.24 134 GLU A CA 1
ATOM 684 C C . GLU A 1 136 ? -4.601 -12.020 115.428 1.00 66.20 134 GLU A C 1
ATOM 685 O O . GLU A 1 136 ? -4.157 -10.996 115.946 1.00 68.77 134 GLU A O 1
ATOM 691 N N . VAL A 1 137 ? -4.145 -13.233 115.714 1.00 65.56 135 VAL A N 1
ATOM 692 C CA . VAL A 1 137 ? -3.086 -13.446 116.689 1.00 63.89 135 VAL A CA 1
ATOM 693 C C . VAL A 1 137 ? -2.118 -14.489 116.151 1.00 68.37 135 VAL A C 1
ATOM 694 O O . VAL A 1 137 ? -2.533 -15.561 115.720 1.00 75.76 135 VAL A O 1
ATOM 698 N N . ASP A 1 138 ? -0.829 -14.175 116.180 1.00 67.91 136 ASP A N 1
ATOM 699 C CA . ASP A 1 138 ? 0.179 -15.042 115.583 1.00 63.29 136 ASP A CA 1
ATOM 700 C C . ASP A 1 138 ? 1.402 -15.172 116.486 1.00 59.64 136 ASP A C 1
ATOM 701 O O . ASP A 1 138 ? 1.584 -14.397 117.425 1.00 59.31 136 ASP A O 1
ATOM 706 N N . SER A 1 139 ? 2.239 -16.159 116.195 1.00 57.96 137 SER A N 1
ATOM 707 C CA . SER A 1 139 ? 3.435 -16.408 116.991 1.00 56.95 137 SER A CA 1
ATOM 708 C C . SER A 1 139 ? 4.654 -15.688 116.419 1.00 58.91 137 SER A C 1
ATOM 709 O O . SER A 1 139 ? 5.688 -15.574 117.079 1.00 63.44 137 SER A O 1
ATOM 712 N N . GLU A 1 140 ? 4.523 -15.198 115.191 1.00 50.77 138 GLU A N 1
ATOM 713 C CA . GLU A 1 140 ? 5.652 -14.625 114.474 1.00 51.08 138 GLU A CA 1
ATOM 714 C C . GLU A 1 140 ? 5.365 -13.240 113.905 1.00 50.88 138 GLU A C 1
ATOM 715 O O . GLU A 1 140 ? 6.283 -12.444 113.693 1.00 46.54 138 GLU A O 1
ATOM 721 N N . LYS A 1 141 ? 4.091 -12.956 113.658 1.00 52.07 139 LYS A N 1
ATOM 722 C CA . LYS A 1 141 ? 3.708 -11.725 112.975 1.00 53.70 139 LYS A CA 1
ATOM 723 C C . LYS A 1 141 ? 3.154 -10.648 113.901 1.00 47.09 139 LYS A C 1
ATOM 724 O O . LYS A 1 141 ? 2.458 -10.943 114.870 1.00 48.05 139 LYS A O 1
ATOM 730 N N . VAL A 1 142 ? 3.495 -9.399 113.598 1.00 43.41 140 VAL A N 1
ATOM 731 C CA . VAL A 1 142 ? 2.819 -8.246 114.176 1.00 35.80 140 VAL A CA 1
ATOM 732 C C . VAL A 1 142 ? 1.564 -8.017 113.347 1.00 36.66 140 VAL A C 1
ATOM 733 O O . VAL A 1 142 ? 1.643 -7.845 112.127 1.00 35.83 140 VAL A O 1
ATOM 737 N N . ILE A 1 143 ? 0.405 -8.029 113.995 1.00 33.78 141 ILE A N 1
ATOM 738 C CA . ILE A 1 143 ? -0.844 -7.925 113.253 1.00 33.74 141 ILE A CA 1
ATOM 739 C C . ILE A 1 143 ? -1.753 -6.795 113.724 1.00 35.83 141 ILE A C 1
ATOM 740 O O . ILE A 1 143 ? -2.224 -6.785 114.861 1.00 35.94 141 ILE A O 1
ATOM 745 N N . ILE A 1 144 ? -1.994 -5.837 112.838 1.00 39.11 142 ILE A N 1
ATOM 746 C CA . ILE A 1 144 ? -3.012 -4.826 113.083 1.00 44.28 142 ILE A CA 1
ATOM 747 C C . ILE A 1 144 ? -4.301 -5.278 112.419 1.00 43.06 142 ILE A C 1
ATOM 748 O 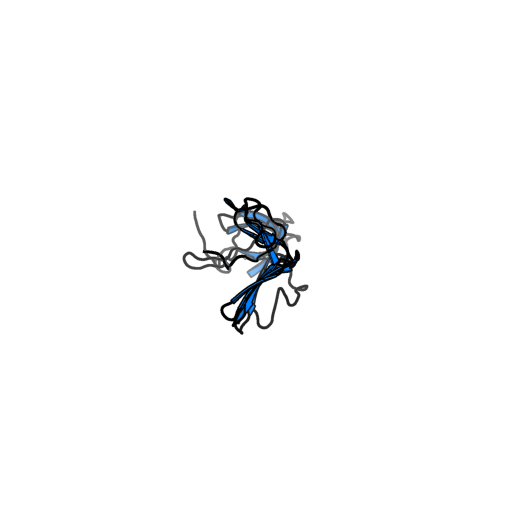O . ILE A 1 144 ? -4.302 -5.640 111.238 1.00 45.06 142 ILE A O 1
ATOM 753 N N . SER A 1 145 ? -5.395 -5.274 113.174 1.00 37.36 143 SER A N 1
ATOM 754 C CA . SER A 1 145 ? -6.668 -5.740 112.635 1.00 36.28 143 SER A CA 1
ATOM 755 C C . SER A 1 145 ? -7.858 -5.022 113.251 1.00 41.42 143 SER A C 1
ATOM 756 O O . SER A 1 145 ? -7.764 -4.470 114.344 1.00 42.85 143 SER A O 1
ATOM 759 N N . ASN A 1 146 ? -8.981 -5.037 112.542 1.00 46.61 144 ASN A N 1
ATOM 760 C CA . ASN A 1 146 ? -10.216 -4.465 113.054 1.00 39.66 144 ASN A CA 1
ATOM 761 C C . ASN A 1 146 ? -11.418 -5.338 112.705 1.00 51.86 144 ASN A C 1
ATOM 762 O O . ASN A 1 146 ? -11.777 -5.491 111.533 1.00 54.39 144 ASN A O 1
ATOM 767 N N . ASN A 1 147 ? -12.023 -5.921 113.734 1.00 42.85 145 ASN A N 1
ATOM 768 C CA . ASN A 1 147 ? -13.277 -6.649 113.582 1.00 47.95 145 ASN A CA 1
ATOM 769 C C . ASN A 1 147 ? -13.178 -7.880 112.682 1.00 45.04 145 ASN A C 1
ATOM 770 O O . ASN A 1 147 ? -14.119 -8.198 111.957 1.00 55.70 145 ASN A O 1
ATOM 775 N N . LYS A 1 148 ? -12.048 -8.576 112.742 1.00 35.64 146 LYS A N 1
ATOM 776 C CA . LYS A 1 148 ? -11.778 -9.686 111.831 1.00 34.92 146 LYS A CA 1
ATOM 777 C C . LYS A 1 148 ? -12.141 -9.352 110.381 1.00 35.50 146 LYS A C 1
ATOM 778 O O . LYS A 1 148 ? -12.488 -10.241 109.605 1.00 40.82 146 LYS A O 1
ATOM 784 N N . GLN A 1 149 ? -12.050 -8.074 110.022 1.00 30.59 147 GLN A N 1
ATOM 785 C CA . GLN A 1 149 ? -12.409 -7.617 108.682 1.00 39.18 147 GLN A CA 1
ATOM 786 C C . GLN A 1 149 ? -11.232 -6.963 107.944 1.00 43.43 147 GLN A C 1
ATOM 787 O O . GLN A 1 149 ? -11.044 -7.174 106.746 1.00 41.32 147 GLN A O 1
ATOM 793 N N . THR A 1 150 ? -10.445 -6.167 108.660 1.00 40.95 148 THR A N 1
ATOM 794 C CA . THR A 1 150 ? -9.320 -5.466 108.045 1.00 39.49 148 THR A CA 1
ATOM 795 C C . THR A 1 150 ? -7.995 -5.843 108.702 1.00 39.09 148 THR A C 1
ATOM 796 O O . THR A 1 150 ? -7.907 -5.946 109.924 1.00 44.36 148 THR A O 1
ATOM 800 N N . TYR A 1 151 ? -6.964 -6.048 107.890 1.00 31.81 149 TYR A N 1
ATOM 801 C CA . TYR A 1 151 ? -5.686 -6.519 108.411 1.00 34.24 149 TYR A CA 1
ATOM 802 C C . TYR A 1 151 ? -4.469 -5.795 107.842 1.00 36.07 149 TYR A C 1
ATOM 803 O O . TYR A 1 151 ? -4.447 -5.394 106.678 1.00 36.75 149 TYR A O 1
ATOM 812 N N . ALA A 1 152 ? -3.453 -5.645 108.681 1.00 38.25 150 ALA A N 1
ATOM 813 C CA . ALA A 1 152 ? -2.106 -5.340 108.217 1.00 41.90 150 ALA A CA 1
ATOM 814 C C . ALA A 1 152 ? -1.142 -6.232 108.991 1.00 41.99 150 ALA A C 1
ATOM 815 O O . ALA A 1 152 ? -0.977 -6.072 110.202 1.00 45.33 150 ALA A O 1
ATOM 817 N N . SER A 1 153 ? -0.528 -7.193 108.310 1.00 36.98 151 SER A N 1
ATOM 818 C CA . SER A 1 153 ? 0.397 -8.094 108.993 1.00 43.82 151 SER A CA 1
ATOM 819 C C . SER A 1 153 ? 1.848 -7.889 108.558 1.00 37.15 151 SER A C 1
ATOM 820 O O . SER A 1 153 ? 2.141 -7.703 107.372 1.00 29.69 151 SER A O 1
ATOM 823 N N . PHE A 1 154 ? 2.743 -7.911 109.542 1.00 34.07 152 PHE A N 1
ATOM 824 C CA . PHE A 1 154 ? 4.173 -7.732 109.321 1.00 38.05 152 PHE A CA 1
ATOM 825 C C . PHE A 1 154 ? 4.915 -8.950 109.836 1.00 41.47 152 PHE A C 1
ATOM 826 O O . PHE A 1 154 ? 4.994 -9.168 111.047 1.00 38.44 152 PHE A O 1
ATOM 834 N N . ASP A 1 155 ? 5.462 -9.748 108.929 1.00 41.41 153 ASP A N 1
ATOM 835 C CA . ASP A 1 155 ? 6.167 -10.951 109.356 1.00 47.92 153 ASP A CA 1
ATOM 836 C C . ASP A 1 155 ? 7.652 -10.662 109.582 1.00 49.13 153 ASP A C 1
ATOM 837 O O . ASP A 1 155 ? 8.158 -9.618 109.158 1.00 46.70 153 ASP A O 1
ATOM 842 N N . PRO A 1 156 ? 8.349 -11.570 110.280 1.00 46.32 154 PRO A N 1
ATOM 843 C CA . PRO A 1 156 ? 9.748 -11.308 110.641 1.00 41.69 154 PRO A CA 1
ATOM 844 C C . PRO A 1 156 ? 10.739 -11.665 109.534 1.00 39.03 154 PRO A C 1
ATOM 845 O O . PRO A 1 156 ? 11.946 -11.637 109.765 1.00 44.44 154 PRO A O 1
ATOM 849 N N . ASN A 1 157 ? 10.241 -11.977 108.343 1.00 41.44 155 ASN A N 1
ATOM 850 C CA . ASN A 1 157 ? 11.109 -12.437 107.264 1.00 40.48 155 ASN A CA 1
ATOM 851 C C . ASN A 1 157 ? 11.078 -11.548 106.029 1.00 40.24 155 ASN A C 1
ATOM 852 O O . ASN A 1 157 ? 11.686 -11.878 105.014 1.00 40.01 155 ASN A O 1
ATOM 857 N N . GLY A 1 158 ? 10.353 -10.436 106.108 1.00 44.12 156 GLY A N 1
ATOM 858 C CA . GLY A 1 158 ? 10.284 -9.495 105.004 1.00 37.50 156 GLY A CA 1
ATOM 859 C C . GLY A 1 158 ? 8.953 -9.486 104.274 1.00 41.10 156 GLY A C 1
ATOM 860 O O . GLY A 1 158 ? 8.794 -8.810 103.254 1.00 39.82 156 GLY A O 1
ATOM 861 N N . ASN A 1 159 ? 7.992 -10.239 104.794 1.00 45.04 157 ASN A N 1
ATOM 862 C CA . ASN A 1 159 ? 6.660 -10.275 104.203 1.00 46.14 157 ASN A CA 1
ATOM 863 C C . ASN A 1 159 ? 5.668 -9.342 104.894 1.00 42.17 157 ASN A C 1
ATOM 864 O O . ASN A 1 159 ? 5.462 -9.410 106.111 1.00 41.17 157 ASN A O 1
ATOM 869 N N . ILE A 1 160 ? 5.057 -8.469 104.101 1.00 34.30 158 ILE A N 1
ATOM 870 C CA . ILE A 1 160 ? 4.049 -7.547 104.605 1.00 40.86 158 ILE A CA 1
ATOM 871 C C . ILE A 1 160 ? 2.742 -7.740 103.854 1.00 39.96 158 ILE A C 1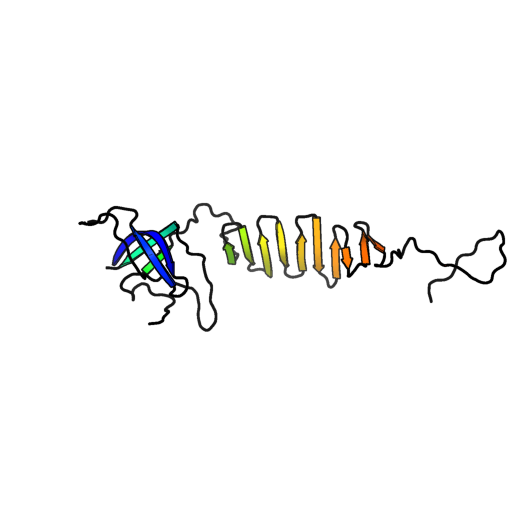
ATOM 872 O O . ILE A 1 160 ? 2.721 -7.772 102.618 1.00 38.16 158 ILE A O 1
ATOM 877 N N . SER A 1 161 ? 1.647 -7.854 104.595 1.00 29.51 159 SER A N 1
ATOM 878 C CA . SER A 1 161 ? 0.356 -8.068 103.962 1.00 34.96 159 SER A CA 1
ATOM 879 C C . SER A 1 161 ? -0.726 -7.114 104.475 1.00 37.99 159 SER A C 1
ATOM 880 O O . SER A 1 161 ? -1.034 -7.087 105.669 1.00 36.73 159 SER A O 1
ATOM 883 N N . VAL A 1 162 ? -1.288 -6.326 103.563 1.00 34.38 160 VAL A N 1
ATOM 884 C CA . VAL A 1 162 ? -2.428 -5.471 103.882 1.00 39.51 160 VAL A CA 1
ATOM 885 C C . VAL A 1 162 ? -3.652 -5.941 103.103 1.00 39.28 160 VAL A C 1
ATOM 886 O O . VAL A 1 162 ? -3.656 -5.921 101.870 1.00 37.17 160 VAL A O 1
ATOM 890 N N . TYR A 1 163 ? -4.693 -6.367 103.811 1.00 36.00 161 TYR A N 1
ATOM 891 C CA . TYR A 1 163 ? -5.791 -7.049 103.135 1.00 42.05 161 TYR A CA 1
ATOM 892 C C . TYR A 1 163 ? -7.100 -7.065 103.923 1.00 39.74 161 TYR A C 1
ATOM 893 O O . TYR A 1 163 ? -7.129 -6.755 105.118 1.00 38.76 161 TYR A O 1
ATOM 902 N N . ASN A 1 164 ? -8.183 -7.427 103.240 1.00 31.91 162 ASN A N 1
ATOM 903 C CA . ASN A 1 164 ? -9.468 -7.647 103.900 1.00 41.13 162 ASN A CA 1
ATOM 904 C C . ASN A 1 164 ? -9.977 -9.068 103.666 1.00 52.71 162 ASN A C 1
ATOM 905 O O . ASN A 1 164 ? -9.545 -9.741 102.731 1.00 57.51 162 ASN A O 1
ATOM 910 N N . THR A 1 165 ? -10.888 -9.521 104.523 1.00 54.18 163 THR A N 1
ATOM 911 C CA . THR A 1 165 ? -11.416 -10.879 104.427 1.00 52.75 163 THR A CA 1
ATOM 912 C C . THR A 1 165 ? -12.058 -11.171 103.075 1.00 49.25 163 THR A C 1
ATOM 913 O O . THR A 1 165 ? -12.254 -12.331 102.722 1.00 56.04 163 THR A O 1
ATOM 917 N N . GLN A 1 166 ? -12.391 -10.125 102.324 1.00 43.40 164 GLN A N 1
ATOM 918 C CA . GLN A 1 166 ? -13.037 -10.307 101.025 1.00 46.34 164 GLN A CA 1
ATOM 919 C C . GLN A 1 166 ? -12.044 -10.759 99.958 1.00 47.66 164 GLN A C 1
ATOM 920 O O . GLN A 1 166 ? -12.436 -11.131 98.854 1.00 56.54 164 GLN A O 1
ATOM 926 N N . GLY A 1 167 ? -10.758 -10.720 100.284 1.00 44.90 165 GLY A N 1
ATOM 927 C CA . GLY A 1 167 ? -9.747 -11.231 99.379 1.00 49.53 165 GLY A CA 1
ATOM 928 C C . GLY A 1 167 ? -8.908 -10.173 98.687 1.00 50.80 165 GLY A C 1
ATOM 929 O O . GLY A 1 167 ? -7.901 -10.500 98.060 1.00 51.69 165 GLY A O 1
ATOM 930 N N . MET A 1 168 ? -9.323 -8.913 98.787 1.00 46.64 166 MET A N 1
ATOM 931 C CA . MET A 1 168 ? -8.528 -7.806 98.263 1.00 40.74 166 MET A CA 1
ATOM 932 C C . MET A 1 168 ? -7.203 -7.741 99.019 1.00 37.54 166 MET A C 1
ATOM 933 O O . MET A 1 168 ? -7.191 -7.702 100.249 1.00 41.40 166 MET A O 1
ATOM 938 N N . LYS A 1 169 ? -6.089 -7.729 98.291 1.00 35.63 167 LYS A N 1
ATOM 939 C CA . LYS A 1 169 ? -4.778 -7.813 98.932 1.00 34.16 167 LYS A CA 1
ATOM 940 C C . LYS A 1 169 ? -3.709 -6.893 98.343 1.00 35.80 167 LYS A C 1
ATOM 941 O O . LYS A 1 169 ? -3.585 -6.741 97.126 1.00 36.11 167 LYS A O 1
ATOM 947 N N . ILE A 1 170 ? -2.934 -6.285 99.231 1.00 40.35 168 ILE A N 1
ATOM 948 C CA . ILE A 1 170 ? -1.688 -5.629 98.858 1.00 40.71 168 ILE A CA 1
ATOM 949 C C . ILE A 1 170 ? -0.545 -6.339 99.582 1.00 37.56 168 ILE A C 1
ATOM 950 O O . ILE A 1 170 ? -0.462 -6.308 100.813 1.00 32.71 168 ILE A O 1
ATOM 955 N N . ASP A 1 171 ? 0.318 -7.003 98.822 1.00 37.17 169 ASP A N 1
ATOM 956 C CA . ASP A 1 171 ? 1.333 -7.863 99.423 1.00 39.66 169 ASP A CA 1
ATOM 957 C C . ASP A 1 171 ? 2.755 -7.494 99.041 1.00 39.33 169 ASP A C 1
ATOM 958 O O . ASP A 1 171 ? 3.043 -7.163 97.891 1.00 39.21 169 ASP A O 1
ATOM 963 N N . MET A 1 172 ? 3.646 -7.569 100.021 1.00 41.53 170 MET A N 1
ATOM 964 C CA . MET A 1 172 ? 5.060 -7.354 99.774 1.00 39.76 170 MET A CA 1
ATOM 965 C C . MET A 1 172 ? 5.856 -8.537 100.287 1.00 38.23 170 MET A C 1
ATOM 966 O O . MET A 1 172 ? 5.664 -8.985 101.420 1.00 39.08 170 MET A O 1
ATOM 971 N N . THR A 1 173 ? 6.735 -9.056 99.441 1.00 42.34 171 THR A N 1
ATOM 972 C CA . THR A 1 173 ? 7.647 -10.112 99.857 1.00 52.27 171 THR A CA 1
ATOM 973 C C . THR A 1 173 ? 9.058 -9.602 99.612 1.00 50.54 171 THR A C 1
ATOM 974 O O . THR A 1 173 ? 9.229 -8.509 99.072 1.00 50.35 171 THR A O 1
ATOM 978 N N . PRO A 1 174 ? 10.073 -10.378 100.018 1.00 46.95 172 PRO A N 1
ATOM 979 C CA . PRO A 1 174 ? 11.456 -9.922 99.844 1.00 46.04 172 PRO A CA 1
ATOM 980 C C . PRO A 1 174 ? 11.804 -9.537 98.404 1.00 52.11 172 PRO A C 1
ATOM 981 O O . PRO A 1 174 ? 12.735 -8.750 98.208 1.00 57.77 172 PRO A O 1
ATOM 985 N N . ASN A 1 175 ? 11.073 -10.055 97.420 1.00 44.04 173 ASN A N 1
ATOM 986 C CA . ASN A 1 175 ? 11.401 -9.757 96.023 1.00 45.51 173 ASN A CA 1
ATOM 987 C C . ASN A 1 175 ? 10.223 -9.360 95.126 1.00 48.75 173 ASN A C 1
ATOM 988 O O . ASN A 1 175 ? 10.350 -9.318 93.900 1.00 47.25 173 ASN A O 1
ATOM 993 N N . SER A 1 176 ? 9.081 -9.059 95.731 1.00 44.12 174 SER A N 1
ATOM 994 C CA . SER A 1 176 ? 7.906 -8.734 94.937 1.00 37.83 174 SER A CA 1
ATOM 995 C C . SER A 1 176 ? 6.950 -7.791 95.638 1.00 45.37 174 SER A C 1
ATOM 996 O O . SER A 1 176 ? 6.892 -7.732 96.868 1.00 52.75 174 SER A O 1
ATOM 999 N N . ILE A 1 177 ? 6.201 -7.053 94.828 1.00 40.99 175 ILE A N 1
ATOM 1000 C CA . ILE A 1 177 ? 5.022 -6.341 95.282 1.00 39.62 175 ILE A CA 1
ATOM 1001 C C . ILE A 1 177 ? 3.863 -6.825 94.424 1.00 40.36 175 ILE A C 1
ATOM 1002 O O . ILE A 1 177 ? 3.944 -6.818 93.194 1.00 39.81 175 ILE A O 1
ATOM 1007 N N . VAL A 1 178 ? 2.788 -7.256 95.066 1.00 38.19 176 VAL A N 1
ATOM 1008 C CA . VAL A 1 178 ? 1.664 -7.816 94.335 1.00 36.36 176 VAL A CA 1
ATOM 1009 C C . VAL A 1 178 ? 0.368 -7.197 94.806 1.00 40.01 176 VAL A C 1
ATOM 1010 O O . VAL A 1 178 ? 0.128 -7.076 96.007 1.00 45.09 176 VAL A O 1
ATOM 1014 N N . LEU A 1 179 ? -0.460 -6.794 93.849 1.00 42.50 177 LEU A N 1
ATOM 1015 C CA . LEU A 1 179 ? -1.795 -6.290 94.143 1.00 42.30 177 LEU A CA 1
ATOM 1016 C C . LEU A 1 179 ? -2.819 -7.310 93.669 1.00 45.71 177 LEU A C 1
ATOM 1017 O O . LEU A 1 179 ? -2.840 -7.681 92.492 1.00 45.18 177 LEU A O 1
ATOM 1022 N N . THR A 1 180 ? -3.664 -7.771 94.585 1.00 43.49 178 THR A N 1
ATOM 1023 C CA . THR A 1 180 ? -4.619 -8.820 94.255 1.00 47.74 178 THR A CA 1
ATOM 1024 C C . THR A 1 180 ? -6.062 -8.335 94.249 1.00 49.46 178 THR A C 1
ATOM 1025 O O . THR A 1 180 ? -6.598 -7.910 95.276 1.00 46.41 178 THR A O 1
ATOM 1029 N N . ASP A 1 181 ? -6.678 -8.401 93.073 1.00 47.35 179 ASP A N 1
ATOM 1030 C CA . ASP A 1 181 ? -8.092 -8.095 92.923 1.00 43.73 179 ASP A CA 1
ATOM 1031 C C . ASP A 1 181 ? -8.911 -9.386 92.911 1.00 45.55 179 ASP A C 1
ATOM 1032 O O . ASP A 1 181 ? -8.976 -10.088 91.898 1.00 43.97 179 ASP A O 1
ATOM 1037 N N . ALA A 1 182 ? -9.531 -9.691 94.049 1.00 45.07 180 ALA A N 1
ATOM 1038 C CA . ALA A 1 182 ? -10.375 -10.876 94.203 1.00 36.95 180 ALA A CA 1
ATOM 1039 C C . ALA A 1 182 ? -11.440 -11.008 93.113 1.00 41.91 180 ALA A C 1
ATOM 1040 O O . ALA A 1 182 ? -12.119 -12.025 93.026 1.00 46.48 180 ALA A O 1
ATOM 1042 N N . GLY A 1 183 ? -11.591 -9.974 92.293 1.00 52.01 181 GLY A N 1
ATOM 1043 C CA . GLY A 1 183 ? -12.562 -9.989 91.214 1.00 49.25 181 GLY A CA 1
ATOM 1044 C C . GLY A 1 183 ? -12.013 -10.574 89.925 1.00 48.74 181 GLY A C 1
ATOM 1045 O O . GLY A 1 183 ? -12.720 -10.649 88.918 1.00 48.29 181 GLY A O 1
ATOM 1046 N N . GLY A 1 184 ? -10.747 -10.983 89.949 1.00 43.64 182 GLY A N 1
ATOM 1047 C CA . GLY A 1 184 ? -10.141 -11.624 88.797 1.00 39.99 182 GLY A CA 1
ATOM 1048 C C . GLY A 1 184 ? -9.047 -10.806 88.148 1.00 42.25 182 GLY A C 1
ATOM 1049 O O . GLY A 1 184 ? -8.961 -10.733 86.924 1.00 51.04 182 GLY A O 1
ATOM 1050 N N . GLY A 1 185 ? -8.208 -10.186 88.968 1.00 42.76 183 GLY A N 1
ATOM 1051 C CA . GLY A 1 185 ? -7.098 -9.405 88.459 1.00 43.52 183 GLY A CA 1
ATOM 1052 C C . GLY A 1 185 ? -5.905 -9.449 89.390 1.00 46.04 183 GLY A C 1
ATOM 1053 O O . GLY A 1 185 ? -6.055 -9.580 90.606 1.00 48.29 183 GLY A O 1
ATOM 1054 N N . LYS A 1 186 ? -4.712 -9.341 88.822 1.00 44.82 184 LYS A N 1
ATOM 1055 C CA . LYS A 1 186 ? -3.503 -9.344 89.629 1.00 44.87 184 LYS A CA 1
ATOM 1056 C C . LYS A 1 186 ? -2.409 -8.485 88.997 1.00 45.51 184 LYS A C 1
ATOM 1057 O O . LYS A 1 186 ? -2.035 -8.687 87.840 1.00 47.59 184 LYS A O 1
ATOM 1063 N N . LEU A 1 187 ? -1.916 -7.513 89.761 1.00 35.94 185 LEU A N 1
ATOM 1064 C CA . LEU A 1 187 ? -0.799 -6.678 89.323 1.00 33.86 185 LEU A CA 1
ATOM 1065 C C . LEU A 1 187 ? 0.468 -7.071 90.087 1.00 35.35 185 LEU A C 1
ATOM 1066 O O . LEU A 1 187 ? 0.452 -7.185 91.314 1.00 38.38 185 LEU A O 1
ATOM 1071 N N . THR A 1 188 ? 1.564 -7.282 89.363 1.00 33.13 186 THR A N 1
ATOM 1072 C CA . THR A 1 188 ? 2.781 -7.812 89.973 1.00 40.69 186 THR A CA 1
ATOM 1073 C C . THR A 1 188 ? 4.039 -7.059 89.561 1.00 44.36 186 THR A C 1
ATOM 1074 O O . THR A 1 188 ? 4.297 -6.857 88.372 1.00 46.52 186 THR A O 1
ATOM 1078 N N . LEU A 1 189 ? 4.819 -6.649 90.556 1.00 43.78 187 LEU A N 1
ATOM 1079 C CA . LEU A 1 189 ? 6.142 -6.079 90.317 1.00 47.61 187 LEU A CA 1
ATOM 1080 C C . LEU A 1 189 ? 7.188 -7.005 90.914 1.00 52.70 187 LEU A C 1
ATOM 1081 O O . LEU A 1 189 ? 7.238 -7.198 92.130 1.00 54.08 187 LEU A O 1
ATOM 1086 N N . GLN A 1 190 ? 8.020 -7.580 90.055 1.00 55.12 188 GLN A N 1
ATOM 1087 C CA . GLN A 1 190 ? 8.987 -8.574 90.488 1.00 47.67 188 GLN A CA 1
ATOM 1088 C C . GLN A 1 190 ? 10.066 -8.756 89.433 1.00 50.56 188 GLN A C 1
ATOM 1089 O O . GLN A 1 190 ? 9.786 -8.704 88.231 1.00 49.54 188 GLN A O 1
ATOM 1095 N N . GLY A 1 191 ? 11.299 -8.961 89.892 1.00 49.65 189 GLY A N 1
ATOM 1096 C CA . GLY A 1 191 ? 12.425 -9.206 89.010 1.00 49.33 189 GLY A CA 1
ATOM 1097 C C . GLY A 1 191 ? 12.682 -8.080 88.027 1.00 53.58 189 GLY A C 1
ATOM 1098 O O . GLY A 1 191 ? 13.196 -8.313 86.929 1.00 53.46 189 GLY A O 1
ATOM 1099 N N . GLY A 1 192 ? 12.324 -6.858 88.419 1.00 46.70 190 GLY A N 1
ATOM 1100 C CA . GLY A 1 192 ? 12.468 -5.704 87.551 1.00 43.72 190 GLY A CA 1
ATOM 1101 C C . GLY A 1 192 ? 11.517 -5.734 86.368 1.00 49.11 190 GLY A C 1
ATOM 1102 O O . GLY A 1 192 ? 11.803 -5.169 85.312 1.00 45.80 190 GLY A O 1
ATOM 1103 N N . THR A 1 193 ? 10.386 -6.410 86.540 1.00 46.37 191 THR A N 1
ATOM 1104 C CA . THR A 1 193 ? 9.367 -6.469 85.500 1.00 46.37 191 THR A CA 1
ATOM 1105 C C . THR A 1 193 ? 8.006 -6.182 86.107 1.00 51.10 191 THR A C 1
ATOM 1106 O O . THR A 1 193 ? 7.776 -6.439 87.288 1.00 57.19 191 THR A O 1
ATOM 1110 N N . MET A 1 194 ? 7.098 -5.650 85.300 1.00 51.69 192 MET A N 1
ATOM 1111 C CA . MET A 1 194 ? 5.742 -5.421 85.773 1.00 51.51 192 MET A CA 1
ATOM 1112 C C . MET A 1 194 ? 4.729 -6.176 84.930 1.00 48.68 192 MET A C 1
ATOM 1113 O O . MET A 1 194 ? 4.818 -6.200 83.702 1.00 49.56 192 MET A O 1
ATOM 1118 N N . THR A 1 195 ? 3.758 -6.782 85.600 1.00 47.16 193 THR A N 1
ATOM 1119 C CA . THR A 1 195 ? 2.778 -7.613 84.921 1.00 45.31 193 THR A CA 1
ATOM 1120 C C . THR A 1 195 ? 1.367 -7.376 85.447 1.00 42.42 193 THR A C 1
ATOM 1121 O O . THR A 1 195 ? 1.153 -7.248 86.652 1.00 43.11 193 THR A O 1
ATOM 1125 N N . TYR A 1 196 ? 0.405 -7.302 84.537 1.00 41.46 194 TYR A N 1
ATOM 1126 C CA . TYR A 1 196 ? -0.990 -7.386 84.932 1.00 38.90 194 TYR A CA 1
ATOM 1127 C C . TYR A 1 196 ? -1.656 -8.529 84.200 1.00 42.93 194 TYR A C 1
ATOM 1128 O O . TYR A 1 196 ? -1.619 -8.597 82.971 1.00 45.57 194 TYR A O 1
ATOM 1137 N N . LYS A 1 197 ? -2.251 -9.433 84.967 1.00 45.07 195 LYS A N 1
ATOM 1138 C CA . LYS A 1 197 ? -3.091 -10.477 84.406 1.00 45.44 195 LYS A CA 1
ATOM 1139 C C . LYS A 1 197 ? -4.498 -10.374 84.975 1.00 46.78 195 LYS A C 1
ATOM 1140 O O . LYS A 1 197 ? -4.697 -10.432 86.191 1.00 52.39 195 LYS A O 1
ATOM 1146 N N . GLY A 1 198 ? -5.471 -10.216 84.087 1.00 40.76 196 GLY A N 1
ATOM 1147 C CA . GLY A 1 198 ? -6.864 -10.129 84.480 1.00 38.21 196 GLY A CA 1
ATOM 1148 C C . GLY A 1 198 ? -7.720 -9.741 83.294 1.00 47.61 196 GLY A C 1
ATOM 1149 O O . GLY A 1 198 ? -7.513 -10.229 82.179 1.00 50.09 196 GLY A O 1
ATOM 1150 N N . GLY A 1 199 ? -8.677 -8.851 83.530 1.00 49.50 197 GLY A N 1
ATOM 1151 C CA . GLY A 1 199 ? -9.584 -8.415 82.486 1.00 43.19 197 GLY A CA 1
ATOM 1152 C C . GLY A 1 199 ? -9.106 -7.174 81.759 1.00 49.29 197 GLY A C 1
ATOM 1153 O O . GLY A 1 199 ? -7.916 -6.851 81.765 1.00 47.59 197 GLY A O 1
ATOM 1154 N N . THR A 1 200 ? -10.048 -6.473 81.135 1.00 50.21 198 THR A N 1
ATOM 1155 C CA . THR A 1 200 ? -9.746 -5.299 80.326 1.00 49.04 198 THR A CA 1
ATOM 1156 C C . THR A 1 200 ? -8.944 -4.242 81.074 1.00 55.75 198 THR A C 1
ATOM 1157 O O . THR A 1 200 ? -9.319 -3.810 82.169 1.00 52.06 198 THR A O 1
ATOM 1161 N N . VAL A 1 201 ? -7.840 -3.826 80.461 1.00 57.31 199 VAL A N 1
ATOM 1162 C CA . VAL A 1 201 ? -7.035 -2.720 80.959 1.00 49.92 199 VAL A CA 1
ATOM 1163 C C . VAL A 1 201 ? -7.461 -1.428 80.259 1.00 50.17 199 VAL A C 1
ATOM 1164 O O . VAL A 1 201 ? -7.656 -1.411 79.041 1.00 47.01 199 VAL A O 1
ATOM 1168 N N . ASN A 1 202 ? -7.610 -0.353 81.028 1.00 48.82 200 ASN A N 1
ATOM 1169 C CA . ASN A 1 202 ? -8.041 0.932 80.483 1.00 45.32 200 ASN A CA 1
ATOM 1170 C C . ASN A 1 202 ? -7.086 2.049 80.876 1.00 47.22 200 ASN A C 1
ATOM 1171 O O . ASN A 1 202 ? -6.958 2.377 82.056 1.00 50.40 200 ASN A O 1
ATOM 1176 N N . LEU A 1 203 ? -6.415 2.629 79.887 1.00 41.87 201 LEU A N 1
ATOM 1177 C CA . LEU A 1 203 ? -5.506 3.744 80.134 1.00 39.35 201 LEU A CA 1
ATOM 1178 C C . LEU A 1 203 ? -5.954 4.977 79.362 1.00 41.64 201 LEU A C 1
ATOM 1179 O O . LEU A 1 203 ? -5.673 5.106 78.171 1.00 47.63 201 LEU A O 1
ATOM 1184 N N . ASN A 1 204 ? -6.661 5.875 80.042 1.00 42.88 202 ASN A N 1
ATOM 1185 C CA . ASN A 1 204 ? -7.158 7.100 79.418 1.00 46.60 202 ASN A CA 1
ATOM 1186 C C . ASN A 1 204 ? -7.912 6.846 78.115 1.00 46.69 202 ASN A C 1
ATOM 1187 O O . ASN A 1 204 ? -7.727 7.565 77.136 1.00 47.56 202 ASN A O 1
ATOM 1192 N N . GLY A 1 205 ? -8.758 5.822 78.104 1.00 49.07 203 GLY A N 1
ATOM 1193 C CA . GLY A 1 205 ? -9.532 5.495 76.920 1.00 48.36 203 GLY A CA 1
ATOM 1194 C C . GLY A 1 205 ? -8.942 4.353 76.113 1.00 53.00 203 GLY A C 1
ATOM 1195 O O . GLY A 1 205 ? -9.673 3.535 75.555 1.00 50.78 203 GLY A O 1
ATOM 1196 N N . LEU A 1 206 ? -7.616 4.302 76.041 1.00 52.75 204 LEU A N 1
ATOM 1197 C CA . LEU A 1 206 ? -6.938 3.225 75.335 1.00 52.04 204 LEU A CA 1
ATOM 1198 C C . LEU A 1 206 ? -7.219 1.901 76.044 1.00 53.76 204 LEU A C 1
ATOM 1199 O O . LEU A 1 206 ? -7.133 1.819 77.270 1.00 57.29 204 LEU A O 1
ATOM 1204 N N . THR A 1 207 ? -7.562 0.868 75.277 1.00 52.34 205 THR A N 1
ATOM 1205 C CA . THR A 1 207 ? -7.990 -0.401 75.871 1.00 54.78 205 THR A CA 1
ATOM 1206 C C . THR A 1 207 ? -7.183 -1.624 75.437 1.00 57.91 205 THR A C 1
ATOM 1207 O O . THR A 1 207 ? -6.806 -1.764 74.273 1.00 59.17 205 THR A O 1
ATOM 1211 N N . ILE A 1 208 ? -6.937 -2.512 76.394 1.00 54.24 206 ILE A N 1
ATOM 1212 C CA . ILE A 1 208 ? -6.298 -3.790 76.124 1.00 53.81 206 ILE A CA 1
ATOM 1213 C C . ILE A 1 208 ? -7.181 -4.923 76.643 1.00 56.29 206 ILE A C 1
ATOM 1214 O O . ILE A 1 208 ? -7.496 -4.982 77.832 1.00 58.62 206 ILE A O 1
ATOM 1219 N N . THR A 1 209 ? -7.586 -5.814 75.744 1.00 53.45 207 THR A N 1
ATOM 1220 C CA . THR A 1 209 ? -8.479 -6.913 76.097 1.00 56.07 207 THR A CA 1
ATOM 1221 C C . THR A 1 209 ? -7.820 -7.893 77.067 1.00 52.70 207 THR A C 1
ATOM 1222 O O . THR A 1 209 ? -6.608 -7.842 77.279 1.00 55.00 207 THR A O 1
ATOM 1226 N N . PRO A 1 210 ? -8.623 -8.785 77.668 1.00 53.95 208 PRO A N 1
ATOM 1227 C CA . PRO A 1 210 ? -8.090 -9.840 78.538 1.00 53.60 208 PRO A CA 1
ATOM 1228 C C . PRO A 1 210 ? -7.117 -10.752 77.796 1.00 50.93 208 PRO A C 1
ATOM 1229 O O . PRO A 1 210 ? -6.277 -11.397 78.420 1.00 50.87 208 PRO A O 1
ATOM 1233 N N . ASP A 1 211 ? -7.228 -10.794 76.473 1.00 54.14 209 ASP A N 1
ATOM 1234 C CA . ASP A 1 211 ? -6.372 -11.655 75.664 1.00 63.81 209 ASP A CA 1
ATOM 1235 C C . ASP A 1 211 ? -5.221 -10.887 75.011 1.00 65.28 209 ASP A C 1
ATOM 1236 O O . ASP A 1 211 ? -4.527 -11.416 74.146 1.00 64.93 209 ASP A O 1
ATOM 1241 N N . GLY A 1 212 ? -5.030 -9.637 75.424 1.00 66.36 210 GLY A N 1
ATOM 1242 C CA . GLY A 1 212 ? -3.851 -8.878 75.041 1.00 62.88 210 GLY A CA 1
ATOM 1243 C C . GLY A 1 212 ? -3.878 -8.175 73.696 1.00 58.36 210 GLY A C 1
ATOM 1244 O O . GLY A 1 212 ? -2.830 -7.968 73.082 1.00 57.61 210 GLY A O 1
ATOM 1245 N N . ARG A 1 213 ? -5.069 -7.806 73.238 1.00 57.68 211 ARG A N 1
ATOM 1246 C CA . ARG A 1 213 ? -5.208 -6.994 72.033 1.00 57.76 211 ARG A CA 1
ATOM 1247 C C . ARG A 1 213 ? -5.537 -5.567 72.435 1.00 57.12 211 ARG A C 1
ATOM 1248 O O . ARG A 1 213 ? -6.292 -5.346 73.382 1.00 59.00 211 ARG A O 1
ATOM 1256 N N . MET A 1 214 ? -4.985 -4.595 71.719 1.00 52.75 212 MET A N 1
ATOM 1257 C CA . MET A 1 214 ? -5.200 -3.206 72.106 1.00 55.09 212 MET A CA 1
ATOM 1258 C C . MET A 1 214 ? -5.831 -2.329 71.024 1.00 57.85 212 MET A C 1
ATOM 1259 O O . MET A 1 214 ? -5.688 -2.578 69.825 1.00 62.47 212 MET A O 1
ATOM 1264 N N . THR A 1 215 ? -6.529 -1.297 71.484 1.00 49.79 213 THR A N 1
ATOM 1265 C CA . THR A 1 215 ? -7.204 -0.341 70.625 1.00 49.86 213 THR A CA 1
ATOM 1266 C C . THR A 1 215 ? -7.169 1.005 71.335 1.00 50.75 213 THR A C 1
ATOM 1267 O O . THR A 1 215 ? -7.559 1.101 72.499 1.00 55.85 213 THR A O 1
ATOM 1271 N N . ASP A 1 216 ? -6.696 2.044 70.655 1.00 47.64 214 ASP A N 1
ATOM 1272 C CA . ASP A 1 216 ? -6.624 3.356 71.288 1.00 45.19 214 ASP A CA 1
ATOM 1273 C C . ASP A 1 216 ? -8.023 3.924 71.500 1.00 47.73 214 ASP A C 1
ATOM 1274 O O . ASP A 1 216 ? -9.019 3.315 71.104 1.00 45.98 214 ASP A O 1
ATOM 1279 N N . SER A 1 217 ? -8.089 5.089 72.134 1.00 49.82 215 SER A N 1
ATOM 1280 C CA . SER A 1 217 ? -9.362 5.740 72.414 1.00 54.90 215 SER A CA 1
ATOM 1281 C C . SER A 1 217 ? -10.163 6.027 71.145 1.00 58.04 215 SER A C 1
ATOM 1282 O O . SER A 1 217 ? -11.392 6.080 71.179 1.00 61.82 215 SER A O 1
ATOM 1285 N N . GLY A 1 218 ? -9.463 6.209 70.029 1.00 59.61 216 GLY A N 1
ATOM 1286 C CA . GLY A 1 218 ? -10.102 6.566 68.774 1.00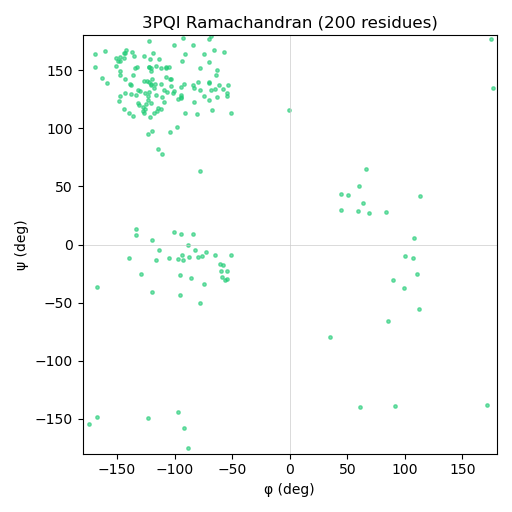 61.19 216 GLY A CA 1
ATOM 1287 C C . GLY A 1 218 ? -10.687 5.396 68.005 1.00 65.28 216 GLY A C 1
ATOM 1288 O O . GLY A 1 218 ? -11.329 5.585 66.972 1.00 69.60 216 GLY A O 1
ATOM 1289 N N . GLY A 1 219 ? -10.467 4.184 68.503 1.00 62.75 217 GLY A N 1
ATOM 1290 C CA . GLY A 1 219 ? -10.980 2.993 67.855 1.00 55.52 217 GLY A CA 1
ATOM 1291 C C . GLY A 1 219 ? -9.933 2.275 67.028 1.00 62.41 217 GLY A C 1
ATOM 1292 O O . GLY A 1 219 ? -10.160 1.157 66.563 1.00 67.50 217 GLY A O 1
ATOM 1293 N N . ILE A 1 220 ? -8.780 2.912 66.843 1.00 62.18 218 ILE A N 1
ATOM 1294 C CA . ILE A 1 220 ? -7.694 2.305 66.079 1.00 64.10 218 ILE A CA 1
ATOM 1295 C C . ILE A 1 220 ? -7.107 1.095 66.810 1.00 61.94 218 ILE A C 1
ATOM 1296 O O . ILE A 1 220 ? -6.540 1.228 67.893 1.00 58.92 218 ILE A O 1
ATOM 1301 N N . GLY A 1 221 ? -7.256 -0.084 66.214 1.00 60.18 219 GLY A N 1
ATOM 1302 C CA . GLY A 1 221 ? -6.715 -1.301 66.787 1.00 59.22 219 GLY A CA 1
ATOM 1303 C C . GLY A 1 221 ? -5.430 -1.721 66.102 1.00 61.36 219 GLY A C 1
ATOM 1304 O O . GLY A 1 221 ? -5.367 -1.796 64.875 1.00 63.87 219 GLY A O 1
ATOM 1305 N N . LEU A 1 222 ? -4.403 -1.998 66.901 1.00 57.94 220 LEU A N 1
ATOM 1306 C CA . LEU A 1 222 ? -3.088 -2.365 66.380 1.00 59.45 220 LEU A CA 1
ATOM 1307 C C . LEU A 1 222 ? -3.134 -3.548 65.409 1.00 62.65 220 LEU A C 1
ATOM 1308 O O . LEU A 1 222 ? -2.310 -3.652 64.500 1.00 61.09 220 LEU A O 1
ATOM 1313 N N . HIS A 1 223 ? -4.102 -4.435 65.607 1.00 59.01 221 HIS A N 1
ATOM 1314 C CA . HIS A 1 223 ? -4.166 -5.682 64.856 1.00 56.43 221 HIS A CA 1
ATOM 1315 C C . HIS A 1 223 ? -5.250 -5.663 63.775 1.00 58.87 221 HIS A C 1
ATOM 1316 O O . HIS A 1 223 ? -5.299 -6.543 62.914 1.00 53.78 221 HIS A O 1
ATOM 1323 N N . THR A 1 224 ? -6.113 -4.653 63.817 1.00 60.75 222 THR A N 1
ATOM 1324 C CA . THR A 1 224 ? -7.254 -4.596 62.909 1.00 63.80 222 THR A CA 1
ATOM 1325 C C . THR A 1 224 ? -7.206 -3.413 61.947 1.00 63.69 222 THR A C 1
ATOM 1326 O O . THR A 1 224 ? -7.958 -3.373 60.974 1.00 63.76 222 THR A O 1
ATOM 1330 N N . HIS A 1 225 ? -6.329 -2.453 62.220 1.00 63.82 223 HIS A N 1
ATOM 1331 C CA . HIS A 1 225 ? -6.297 -1.219 61.442 1.00 64.33 223 HIS A CA 1
ATOM 1332 C C . HIS A 1 225 ? -5.781 -1.428 60.024 1.00 66.40 223 HIS A C 1
ATOM 1333 O O . HIS A 1 225 ? -5.056 -2.388 59.741 1.00 59.43 223 HIS A O 1
ATOM 1340 N N . THR A 1 226 ? -6.165 -0.512 59.140 1.00 68.17 224 THR A N 1
ATOM 1341 C CA . THR A 1 226 ? -5.734 -0.541 57.750 1.00 69.65 224 THR A CA 1
ATOM 1342 C C . THR A 1 226 ? -5.313 0.854 57.308 1.00 73.61 224 THR A C 1
ATOM 1343 O O . THR A 1 226 ? -5.663 1.852 57.943 1.00 72.58 224 THR A O 1
ATOM 1347 N N . HIS A 1 227 ? -4.563 0.917 56.214 1.00 74.23 225 HIS A N 1
ATOM 1348 C CA . HIS A 1 227 ? -4.104 2.187 55.671 1.00 71.87 225 HIS A CA 1
ATOM 1349 C C . HIS A 1 227 ? -4.652 2.414 54.269 1.00 75.29 225 HIS A C 1
ATOM 1350 O O . HIS A 1 227 ? -4.637 1.507 53.438 1.00 72.01 225 HIS A O 1
ATOM 1357 N N . PRO A 1 228 ? -5.146 3.632 54.005 1.00 80.95 226 PRO A N 1
ATOM 1358 C CA . PRO A 1 228 ? -5.479 4.041 52.637 1.00 81.59 226 PRO A CA 1
ATOM 1359 C C . PRO A 1 228 ? -4.210 4.409 51.864 1.00 84.43 226 PRO A C 1
ATOM 1360 O O . PRO A 1 228 ? -3.358 5.134 52.385 1.00 80.42 226 PRO A O 1
ATOM 1364 N N . VAL A 1 229 ? -4.084 3.902 50.640 1.00 91.58 227 VAL A N 1
ATOM 1365 C CA . VAL A 1 229 ? -2.907 4.157 49.811 1.00 97.08 227 VAL A CA 1
ATOM 1366 C C . VAL A 1 229 ? -3.280 4.940 48.551 1.00 102.75 227 VAL A C 1
ATOM 1367 O O . VAL A 1 229 ? -4.183 4.549 47.814 1.00 103.61 227 VAL A O 1
ATOM 1371 N N . ARG A 1 230 ? -2.572 6.038 48.301 1.00 105.06 228 ARG A N 1
ATOM 1372 C CA . ARG A 1 230 ? -2.917 6.945 47.207 1.00 106.20 228 ARG A CA 1
ATOM 1373 C C . ARG A 1 230 ? -1.986 6.840 45.997 1.00 104.46 228 ARG A C 1
ATOM 1374 O O . ARG A 1 230 ? -0.815 6.478 46.127 1.00 104.04 228 ARG A O 1
ATOM 1382 N N . GLY A 1 231 ? -2.523 7.162 44.822 1.00 100.00 229 GLY A N 1
ATOM 1383 C CA . GLY A 1 231 ? -1.743 7.233 43.598 1.00 95.55 229 GLY A CA 1
ATOM 1384 C C . GLY A 1 231 ? -1.171 5.919 43.095 1.00 94.21 229 GLY A C 1
ATOM 1385 O O . GLY A 1 231 ? 0.047 5.746 43.055 1.00 91.56 229 GLY A O 1
ATOM 1386 N N . VAL A 1 232 ? -2.043 4.995 42.702 1.00 98.66 230 VAL A N 1
ATOM 1387 C CA . VAL A 1 232 ? -1.607 3.716 42.140 1.00 103.33 230 VAL A CA 1
ATOM 1388 C C . VAL A 1 232 ? -2.541 3.241 41.027 1.00 107.42 230 VAL A C 1
ATOM 1389 O O . VAL A 1 232 ? -3.655 3.743 40.883 1.00 106.09 230 VAL A O 1
ATOM 1393 N N . GLU A 1 233 ? -2.078 2.274 40.239 1.00 112.85 231 GLU A N 1
ATOM 1394 C CA . GLU A 1 233 ? -2.899 1.679 39.186 1.00 119.10 231 GLU A CA 1
ATOM 1395 C C . GLU A 1 233 ? -3.654 0.460 39.705 1.00 117.19 231 GLU A C 1
ATOM 1396 O O . GLU A 1 233 ? -3.044 -0.555 40.047 1.00 115.51 231 GLU A O 1
ATOM 1402 N N . THR A 1 234 ? -4.980 0.563 39.769 1.00 117.53 232 THR A N 1
ATOM 1403 C CA . THR A 1 234 ? -5.808 -0.577 40.149 1.00 119.22 232 THR A CA 1
ATOM 1404 C C . THR A 1 234 ? -5.424 -1.780 39.298 1.00 121.08 232 THR A C 1
ATOM 1405 O O . THR A 1 234 ? -5.628 -1.783 38.085 1.00 127.28 232 THR A O 1
ATOM 1409 N N . GLY A 1 235 ? -4.857 -2.798 39.934 1.00 116.44 233 GLY A N 1
ATOM 1410 C CA . GLY A 1 235 ? -4.400 -3.976 39.221 1.00 112.84 233 GLY A CA 1
ATOM 1411 C C . GLY A 1 235 ? -5.028 -5.259 39.724 1.00 111.62 233 GLY A C 1
ATOM 1412 O O . GLY A 1 235 ? -6.168 -5.266 40.186 1.00 113.01 233 GLY A O 1
ATOM 1413 N N . GLY A 1 236 ? -4.277 -6.351 39.627 1.00 108.04 234 GLY A N 1
ATOM 1414 C CA . GLY A 1 236 ? -4.746 -7.647 40.079 1.00 108.76 234 GLY A CA 1
ATOM 1415 C C . GLY A 1 236 ? -3.697 -8.355 40.915 1.00 110.11 234 GLY A C 1
ATOM 1416 O O . GLY A 1 236 ? -3.849 -9.527 41.259 1.00 108.51 234 GLY A O 1
ATOM 1417 N N . SER A 1 237 ? -2.626 -7.633 41.236 1.00 113.27 235 SER A N 1
ATOM 1418 C CA . SER A 1 237 ? -1.537 -8.169 42.044 1.00 114.46 235 SER A CA 1
ATOM 1419 C C . SER A 1 237 ? -1.647 -7.708 43.493 1.00 114.27 235 SER A C 1
ATOM 1420 O O . SER A 1 237 ? -2.465 -6.849 43.821 1.00 113.27 235 SER A O 1
ATOM 1423 N N . THR A 1 238 ? -0.808 -8.276 44.352 1.00 114.93 236 THR A N 1
ATOM 1424 C CA . THR A 1 238 ? -0.825 -7.949 45.774 1.00 113.09 236 THR A CA 1
ATOM 1425 C C . THR A 1 238 ? 0.583 -7.944 46.373 1.00 108.21 236 THR A C 1
ATOM 1426 O O . THR A 1 238 ? 1.264 -8.970 46.395 1.00 106.48 236 THR A O 1
ATOM 1430 N N . VAL A 1 239 ? 1.015 -6.779 46.848 1.00 104.47 237 VAL A N 1
ATOM 1431 C CA . VAL A 1 239 ? 2.316 -6.651 47.498 1.00 100.77 237 VAL A CA 1
ATOM 1432 C C . VAL A 1 239 ? 2.152 -6.315 48.976 1.00 94.08 237 VAL A C 1
ATOM 1433 O O . VAL A 1 239 ? 1.102 -5.833 49.399 1.00 89.20 237 VAL A O 1
ATOM 1437 N N . THR A 1 240 ? 3.193 -6.578 49.758 1.00 91.27 238 THR A N 1
ATOM 1438 C CA . THR A 1 240 ? 3.167 -6.287 51.185 1.00 88.42 238 THR A CA 1
ATOM 1439 C C . THR A 1 240 ? 4.094 -5.118 51.503 1.00 85.13 238 THR A C 1
ATOM 1440 O O . THR A 1 240 ? 5.238 -5.080 51.049 1.00 84.16 238 THR A O 1
ATOM 1444 N N . SER A 1 241 ? 3.594 -4.165 52.282 1.00 84.35 239 SER A N 1
ATOM 1445 C CA . SER A 1 241 ? 4.359 -2.966 52.606 1.00 82.99 239 SER A CA 1
ATOM 1446 C C . SER A 1 241 ? 5.547 -3.280 53.502 1.00 76.75 239 SER A C 1
ATOM 1447 O O . SER A 1 241 ? 5.769 -4.427 53.886 1.00 71.74 239 SER A O 1
ATOM 1450 N N . ASP A 1 242 ? 6.308 -2.243 53.828 1.00 78.35 240 ASP A N 1
ATOM 1451 C CA . ASP A 1 242 ? 7.404 -2.364 54.775 1.00 85.01 240 ASP A CA 1
ATOM 1452 C C . ASP A 1 242 ? 6.873 -2.135 56.179 1.00 84.78 240 ASP A C 1
ATOM 1453 O O . ASP A 1 242 ? 5.666 -1.987 56.381 1.00 82.75 240 ASP A O 1
ATOM 1458 N N . LYS A 1 243 ? 7.780 -2.108 57.149 1.00 83.40 241 LYS A N 1
ATOM 1459 C CA . LYS A 1 243 ? 7.420 -1.728 58.507 1.00 78.83 241 LYS A CA 1
ATOM 1460 C C . LYS A 1 243 ? 7.204 -0.215 58.555 1.00 79.40 241 LYS A C 1
ATOM 1461 O O . LYS A 1 243 ? 7.605 0.497 57.631 1.00 74.20 241 LYS A O 1
ATOM 1467 N N . PRO A 1 244 ? 6.557 0.278 59.625 1.00 81.87 242 PRO A N 1
ATOM 1468 C CA . PRO A 1 244 ? 6.203 1.700 59.722 1.00 80.62 242 PRO A CA 1
ATOM 1469 C C . PRO A 1 244 ? 7.408 2.626 59.600 1.00 78.45 242 PRO A C 1
ATOM 1470 O O . PRO A 1 244 ? 8.548 2.179 59.700 1.00 81.57 242 PRO A O 1
ATOM 1474 N N . ASN A 1 245 ? 7.142 3.910 59.383 1.00 80.38 243 ASN A N 1
ATOM 1475 C CA . ASN A 1 245 ? 8.190 4.920 59.285 1.00 83.13 243 ASN A CA 1
ATOM 1476 C C . ASN A 1 245 ? 8.581 5.473 60.654 1.00 81.92 243 ASN A C 1
ATOM 1477 O O . ASN A 1 245 ? 9.704 5.946 60.854 1.00 78.73 243 ASN A O 1
#

Radius of gyration: 30.86 Å; Cα contacts (8 Å, |Δi|>4): 348; chains: 1; bounding box: 41×39×108 Å

CATH classification: 2.40.50.230 (+1 more: 6.20.150.20)

InterPro domains:
  IPR037026 Vgr protein, OB-fold domain superfamily [G3DSA:2.40.50.230] (22-123)
  IPR041599 Phage protein Gp138 N-terminal domain [PF18352] (25-99)
  IPR054122 Gp138-like, beta-helical trimerization domain [PF21930] (141-206)

B-factor: mean 66.22, std 24.2, range [17.98, 142.15]